Protein AF-A0A8H3ASJ4-F1 (afdb_monomer)

Secondary structure (DSSP, 8-state):
----SPPPPHHHHHHHHHHHHHHHHHHHSS-HHHHHHHSHHHHHH-HHHHHHHHHHHHHHHHHHHHHHHHHHHHHTTHHHHHHHHHHHHHHHHHHHHTT--S--TT---TT--HHHHHHHHHHHHHHHHHHHHHHHHHHHHHHHHHHHHHHHHHHHHHHHHHHHHHHHHHHHHHHHHHHHHS-HHHHHHHHHHHHHHHHTT--

Sequence (203 aa):
PDQGTETASKRYQRFESCIYAASQSCSTKWTRDQFEMCFPAWVSEEASVANDIRKQISKFMEQTLVKESSELLRLYDARAAIDALDEAIIEAKKRQAEGDNASHKDEWKPDIDPRTAVRARVMPILEKEQAELQKELDELEEQNRKYIARIQRNRAEYRAIDQEIKSRLSRIDQVYKILNTMDNEDLQQWMLAADEAGTTTAD

pLDDT: mean 85.86, std 13.06, range [37.06, 97.75]

Structure (mmCIF, N/CA/C/O backbone):
data_AF-A0A8H3ASJ4-F1
#
_entry.id   AF-A0A8H3ASJ4-F1
#
loop_
_atom_site.group_PDB
_atom_site.id
_atom_site.type_symbol
_atom_site.label_atom_id
_atom_site.label_alt_id
_atom_site.label_comp_id
_atom_site.label_asym_id
_atom_site.label_entity_id
_atom_site.label_seq_id
_atom_site.pdbx_PDB_ins_code
_atom_site.Cartn_x
_atom_site.Cartn_y
_atom_site.Cartn_z
_atom_site.occupancy
_atom_site.B_iso_or_equiv
_atom_site.auth_seq_id
_atom_site.auth_comp_id
_atom_site.auth_asym_id
_atom_site.auth_atom_id
_atom_site.pdbx_PDB_model_num
ATOM 1 N N . PRO A 1 1 ? 7.564 -8.437 15.022 1.00 37.06 1 PRO A N 1
ATOM 2 C CA . PRO A 1 1 ? 7.662 -7.644 13.776 1.00 37.06 1 PRO A CA 1
ATOM 3 C C . PRO A 1 1 ? 7.387 -6.178 14.104 1.00 37.06 1 PRO A C 1
ATOM 5 O O . PRO A 1 1 ? 6.313 -5.877 14.613 1.00 37.06 1 PRO A O 1
ATOM 8 N N . ASP A 1 2 ? 8.413 -5.343 13.941 1.00 37.69 2 ASP A N 1
ATOM 9 C CA . ASP A 1 2 ? 8.453 -3.922 14.305 1.00 37.69 2 ASP A CA 1
ATOM 10 C C . ASP A 1 2 ? 7.178 -3.169 13.911 1.00 37.69 2 ASP A C 1
ATOM 12 O O . ASP A 1 2 ? 6.951 -2.884 12.737 1.00 37.69 2 ASP A O 1
ATOM 16 N N . GLN A 1 3 ? 6.360 -2.802 14.900 1.00 45.03 3 GLN A N 1
ATOM 17 C CA . GLN A 1 3 ? 5.478 -1.650 14.751 1.00 45.03 3 GLN A CA 1
ATOM 18 C C . GLN A 1 3 ? 6.365 -0.432 14.964 1.00 45.03 3 GLN A C 1
ATOM 20 O O . GLN A 1 3 ? 6.670 -0.063 16.099 1.00 45.03 3 GLN A O 1
ATOM 25 N N . GLY A 1 4 ? 6.852 0.106 13.847 1.00 42.78 4 GLY A N 1
ATOM 26 C CA . GLY A 1 4 ? 7.692 1.287 13.806 1.00 42.78 4 GLY A CA 1
ATOM 27 C C . GLY A 1 4 ? 7.142 2.401 14.689 1.00 42.78 4 GLY A C 1
ATOM 28 O O . GLY A 1 4 ? 5.935 2.583 14.859 1.00 42.78 4 GLY A O 1
ATOM 29 N N . THR A 1 5 ? 8.076 3.153 15.248 1.00 47.31 5 THR A N 1
ATOM 30 C CA . THR A 1 5 ? 7.916 4.384 16.022 1.00 47.31 5 THR A CA 1
ATOM 31 C C . THR A 1 5 ? 7.314 5.531 15.195 1.00 47.31 5 THR A C 1
ATOM 33 O O . THR A 1 5 ? 7.785 6.663 15.261 1.00 47.31 5 THR A O 1
ATOM 36 N N . GLU A 1 6 ? 6.297 5.267 14.379 1.00 64.19 6 GLU A N 1
ATOM 37 C CA . GLU A 1 6 ? 5.482 6.303 13.762 1.00 64.19 6 GLU A CA 1
ATOM 38 C C . GLU A 1 6 ? 4.429 6.755 14.764 1.00 64.19 6 GLU A C 1
ATOM 40 O O . GLU A 1 6 ? 3.833 5.962 15.499 1.00 64.19 6 GLU A O 1
ATOM 45 N N . THR A 1 7 ? 4.236 8.066 14.850 1.00 79.50 7 THR A N 1
ATOM 46 C CA . THR A 1 7 ? 3.228 8.645 15.736 1.00 79.50 7 THR A CA 1
ATOM 47 C C . THR A 1 7 ? 1.855 8.294 15.169 1.00 79.50 7 THR A C 1
ATOM 49 O O . THR A 1 7 ? 1.595 8.582 14.006 1.00 79.50 7 THR A O 1
ATOM 52 N N . ALA A 1 8 ? 0.985 7.662 15.964 1.00 83.31 8 ALA A N 1
ATOM 53 C CA . ALA A 1 8 ? -0.355 7.275 15.513 1.00 83.31 8 ALA A CA 1
ATOM 54 C C . ALA A 1 8 ? -1.144 8.484 14.991 1.00 83.31 8 ALA A C 1
ATOM 56 O O . ALA A 1 8 ? -0.974 9.594 15.516 1.00 83.31 8 ALA A O 1
ATOM 57 N N . SER A 1 9 ? -2.037 8.277 14.015 1.00 90.62 9 SER A N 1
ATOM 58 C CA . SER A 1 9 ? -2.853 9.370 13.480 1.00 90.62 9 SER A CA 1
ATOM 59 C C . SER A 1 9 ? -3.677 10.042 14.581 1.00 90.62 9 SER A C 1
ATOM 61 O O . SER A 1 9 ? -4.061 9.439 15.591 1.00 90.62 9 SER A O 1
ATOM 63 N N . LYS A 1 10 ? -4.026 11.316 14.368 1.00 91.88 10 LYS A N 1
ATOM 64 C CA . LYS A 1 10 ? -4.921 12.049 15.283 1.00 91.88 10 LYS A CA 1
ATOM 65 C C . LYS A 1 10 ? -6.269 11.343 15.428 1.00 91.88 10 LYS A C 1
ATOM 67 O O . LYS A 1 10 ? -6.911 11.448 16.473 1.00 91.88 10 LYS A O 1
ATOM 72 N N . ARG A 1 11 ? -6.717 10.651 14.379 1.00 92.50 11 ARG A N 1
ATOM 73 C CA . ARG A 1 11 ? -7.960 9.883 14.378 1.00 92.50 11 ARG A CA 1
ATOM 74 C C . ARG A 1 11 ? -7.860 8.653 15.267 1.00 92.50 11 ARG A C 1
ATOM 76 O O . ARG A 1 11 ? -8.756 8.463 16.086 1.00 92.50 11 ARG A O 1
ATOM 83 N N . TYR A 1 12 ? -6.781 7.882 15.156 1.00 93.75 12 TYR A N 1
ATOM 84 C CA . TYR A 1 12 ? -6.552 6.732 16.026 1.00 93.75 12 TYR A CA 1
ATOM 85 C C . TYR A 1 12 ? -6.477 7.153 17.497 1.00 93.75 12 TYR A C 1
ATOM 87 O O . TYR A 1 12 ? -7.192 6.598 18.323 1.00 93.75 12 TYR A O 1
ATOM 95 N N . GLN A 1 13 ? -5.726 8.213 17.812 1.00 93.12 13 GLN A N 1
ATOM 96 C CA . GLN A 1 13 ? -5.625 8.735 19.183 1.00 93.12 13 GLN A CA 1
ATOM 97 C C . GLN A 1 13 ? -6.990 9.135 19.764 1.00 93.12 13 GLN A C 1
ATOM 99 O O . GLN A 1 13 ? -7.287 8.863 20.926 1.00 93.12 13 GLN A O 1
ATOM 104 N N . ARG A 1 14 ? -7.852 9.773 18.959 1.00 94.25 14 ARG A N 1
ATOM 105 C CA . ARG A 1 14 ? -9.223 10.112 19.378 1.00 94.25 14 ARG A CA 1
ATOM 106 C C . ARG A 1 14 ? -10.074 8.869 19.582 1.00 94.25 14 ARG A C 1
ATOM 108 O O . ARG A 1 14 ? -10.802 8.798 20.563 1.00 94.25 14 ARG A O 1
ATOM 115 N N . PHE A 1 15 ? -9.989 7.914 18.663 1.00 93.94 15 PHE A N 1
ATOM 116 C CA . PHE A 1 15 ? -10.734 6.664 18.741 1.00 93.94 15 PHE A CA 1
ATOM 117 C C . PHE A 1 15 ? -10.361 5.869 19.999 1.00 93.94 15 PHE A C 1
ATOM 119 O O . PHE A 1 15 ? -11.236 5.486 20.774 1.00 93.94 15 PHE A O 1
ATOM 126 N N . GLU A 1 16 ? -9.064 5.725 20.256 1.00 92.38 16 GLU A N 1
ATOM 127 C CA . GLU A 1 16 ? -8.522 5.112 21.463 1.00 92.38 16 GLU A CA 1
ATOM 128 C C . GLU A 1 16 ? -8.975 5.870 22.725 1.00 92.38 16 GLU A C 1
ATOM 130 O O . GLU A 1 16 ? -9.530 5.270 23.646 1.00 92.38 16 GLU A O 1
ATOM 135 N N . SER A 1 17 ? -8.849 7.201 22.748 1.00 93.69 17 SER A N 1
ATOM 136 C CA . SER A 1 17 ? -9.320 8.031 23.866 1.00 93.69 17 SER A CA 1
ATOM 137 C C . SER A 1 17 ? -10.818 7.859 24.149 1.00 93.69 17 SER A C 1
ATOM 139 O O . SER A 1 17 ? -11.215 7.780 25.314 1.00 93.69 17 SER A O 1
ATOM 141 N N . CYS A 1 18 ? -11.655 7.743 23.114 1.00 94.31 18 CYS A N 1
ATOM 142 C CA . CYS A 1 18 ? -13.083 7.475 23.273 1.00 94.31 18 CYS A CA 1
ATOM 143 C C . CYS A 1 18 ? -13.352 6.102 23.902 1.00 94.31 18 CYS A C 1
ATOM 145 O O . CYS A 1 18 ? -14.252 5.998 24.735 1.00 94.31 18 CYS A O 1
ATOM 147 N N . ILE A 1 19 ? -12.578 5.068 23.557 1.00 91.94 19 ILE A N 1
ATOM 148 C CA . ILE A 1 19 ? -12.698 3.734 24.168 1.00 91.94 19 ILE A CA 1
ATOM 149 C C . ILE A 1 19 ? -12.332 3.783 25.652 1.00 91.94 19 ILE A C 1
ATOM 151 O O . ILE A 1 19 ? -13.067 3.236 26.480 1.00 91.94 19 ILE A O 1
ATOM 155 N N . TYR A 1 20 ? -11.249 4.475 26.011 1.00 91.75 20 TYR A N 1
ATOM 156 C CA . TYR A 1 20 ? -10.878 4.672 27.415 1.00 91.75 20 TYR A CA 1
ATOM 157 C C . TYR A 1 20 ? -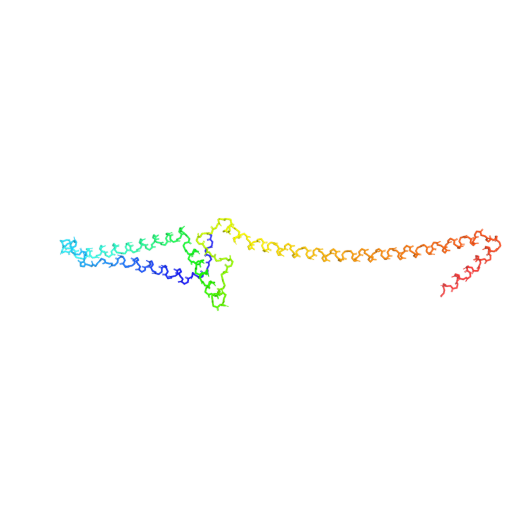11.972 5.418 28.186 1.00 91.75 20 TYR A C 1
ATOM 159 O O . TYR A 1 20 ? -12.408 4.958 29.241 1.00 91.75 20 TYR A O 1
ATOM 167 N N . ALA A 1 21 ? -12.480 6.523 27.634 1.00 93.69 21 ALA A N 1
ATOM 168 C CA . ALA A 1 21 ? -13.547 7.302 28.258 1.00 93.69 21 ALA A CA 1
ATOM 169 C C . ALA A 1 21 ? -14.847 6.493 28.416 1.00 93.69 21 ALA A C 1
ATOM 171 O O . ALA A 1 21 ? -15.508 6.572 29.456 1.00 93.69 21 ALA A O 1
ATOM 172 N N . ALA A 1 22 ? -15.210 5.685 27.416 1.00 93.19 22 ALA A N 1
ATOM 173 C CA . ALA A 1 22 ? -16.369 4.800 27.480 1.00 93.19 22 ALA A CA 1
ATOM 174 C C . ALA A 1 22 ? -16.186 3.712 28.547 1.00 93.19 22 ALA A C 1
ATOM 176 O O . ALA A 1 22 ? -17.083 3.502 29.363 1.00 93.19 22 ALA A O 1
ATOM 177 N N . SER A 1 23 ? -15.008 3.085 28.601 1.00 91.31 23 SER A N 1
ATOM 178 C CA . SER A 1 23 ? -14.672 2.060 29.599 1.00 91.31 23 SER A CA 1
ATOM 179 C C . SER A 1 23 ? -14.760 2.620 31.020 1.00 91.31 23 SER A C 1
ATOM 181 O O . SER A 1 23 ? -15.418 2.036 31.882 1.00 91.31 23 SER A O 1
ATOM 183 N N . GLN A 1 24 ? -14.191 3.806 31.247 1.00 89.25 24 GLN A N 1
ATOM 184 C CA . GLN A 1 24 ? -14.271 4.503 32.530 1.00 89.25 24 GLN A CA 1
ATOM 185 C C . GLN A 1 24 ? -15.719 4.864 32.897 1.00 89.25 24 GLN A C 1
ATOM 187 O O . GLN A 1 24 ? -16.140 4.695 34.045 1.00 89.25 24 GLN A O 1
ATOM 192 N N . SER A 1 25 ? -16.508 5.323 31.922 1.00 90.19 25 SER A N 1
ATOM 193 C CA . SER A 1 25 ? -17.919 5.672 32.128 1.00 90.19 25 SER A CA 1
ATOM 194 C C . SER A 1 25 ? -18.760 4.450 32.506 1.00 90.19 25 SER A C 1
ATOM 196 O O . SER A 1 25 ? -19.582 4.527 33.417 1.00 90.19 25 SER A O 1
ATOM 198 N N . CYS A 1 26 ? -18.538 3.300 31.865 1.00 87.88 26 CYS A N 1
ATOM 199 C CA . CYS A 1 26 ? -19.212 2.043 32.198 1.00 87.88 26 CYS A CA 1
ATOM 200 C C . CYS A 1 26 ? -18.892 1.577 33.624 1.00 87.88 26 CYS A C 1
ATOM 202 O O . CYS A 1 26 ? -19.801 1.198 34.365 1.00 87.88 26 CYS A O 1
ATOM 204 N N . SER A 1 27 ? -17.629 1.668 34.038 1.00 87.19 27 SER A N 1
ATOM 205 C CA . SER A 1 27 ? -17.177 1.186 35.348 1.00 87.19 27 SER A CA 1
ATOM 206 C C . SER A 1 27 ? -17.592 2.068 36.526 1.00 87.19 27 SER A C 1
ATOM 208 O O . SER A 1 27 ? -17.650 1.593 37.663 1.00 87.19 27 SER A O 1
ATOM 210 N N . THR A 1 28 ? -17.898 3.342 36.272 1.00 84.62 28 THR A N 1
ATOM 211 C CA . THR A 1 28 ? -18.257 4.333 37.301 1.00 84.62 28 THR A CA 1
ATOM 212 C C . THR A 1 28 ? -19.752 4.647 37.363 1.00 84.62 28 THR A C 1
ATOM 214 O O . THR A 1 28 ? -20.192 5.311 38.300 1.00 84.62 28 THR A O 1
ATOM 217 N N . LYS A 1 29 ? -20.554 4.135 36.418 1.00 85.62 29 LYS A N 1
ATOM 218 C CA . LYS A 1 29 ? -21.994 4.431 36.311 1.00 85.62 29 LYS A CA 1
ATOM 219 C C . LYS A 1 29 ? -22.819 3.990 37.524 1.00 85.62 29 LYS A C 1
ATOM 221 O O . LYS A 1 29 ? -23.853 4.588 37.801 1.00 85.62 29 LYS A O 1
ATOM 226 N N . TRP A 1 30 ? -22.373 2.949 38.219 1.00 82.31 30 TRP A N 1
ATOM 227 C CA . TRP A 1 30 ? -23.065 2.349 39.351 1.00 82.31 30 TRP A CA 1
ATOM 228 C C . TRP A 1 30 ? -22.584 2.963 40.670 1.00 82.31 30 TRP A C 1
ATOM 230 O O . TRP A 1 30 ? -21.528 2.631 41.224 1.00 82.31 30 TRP A O 1
ATOM 240 N N . THR A 1 31 ? -23.357 3.943 41.135 1.00 86.06 31 THR A N 1
ATOM 241 C CA . THR A 1 31 ? -23.042 4.723 42.335 1.00 86.06 31 THR A CA 1
ATOM 242 C C . THR A 1 31 ? -23.238 3.895 43.602 1.00 86.06 31 THR A C 1
ATOM 244 O O . THR A 1 31 ? -23.851 2.827 43.592 1.00 86.06 31 THR A O 1
ATOM 247 N N . ARG A 1 32 ? -22.712 4.395 44.727 1.00 85.44 32 ARG A N 1
ATOM 248 C CA . ARG A 1 32 ? -22.952 3.781 46.038 1.00 85.44 32 ARG A CA 1
ATOM 249 C C . ARG A 1 32 ? -24.451 3.638 46.313 1.00 85.44 32 ARG A C 1
ATOM 251 O O . ARG A 1 32 ? -24.875 2.561 46.702 1.00 85.44 32 ARG A O 1
ATOM 258 N N . ASP A 1 33 ? -25.226 4.682 46.042 1.00 89.06 33 ASP A N 1
ATOM 259 C CA . ASP A 1 33 ? -26.666 4.704 46.308 1.00 89.06 33 ASP A CA 1
ATOM 260 C C . ASP A 1 33 ? -27.401 3.628 45.497 1.00 89.06 33 ASP A C 1
ATOM 262 O O . ASP A 1 33 ? -28.244 2.909 46.022 1.00 89.06 33 ASP A O 1
ATOM 266 N N . GLN A 1 34 ? -27.024 3.442 44.227 1.00 88.19 34 GLN A N 1
ATOM 267 C CA . GLN A 1 34 ? -27.582 2.378 43.386 1.00 88.19 34 GLN A CA 1
ATOM 268 C C . GLN A 1 34 ? -27.196 0.982 43.884 1.00 88.19 34 GLN A C 1
ATOM 270 O O . GLN A 1 34 ? -27.988 0.048 43.784 1.00 88.19 34 GLN A O 1
ATOM 275 N N . PHE A 1 35 ? -25.991 0.831 44.433 1.00 88.06 35 PHE A N 1
ATOM 276 C CA . PHE A 1 35 ? -25.556 -0.421 45.043 1.00 88.06 35 PHE A CA 1
ATOM 277 C C . PHE A 1 35 ? -26.335 -0.724 46.333 1.00 88.06 35 PHE A C 1
ATOM 279 O O . PHE A 1 35 ? -26.758 -1.858 46.546 1.00 88.06 35 PHE A O 1
ATOM 286 N N . GLU A 1 36 ? -26.589 0.294 47.154 1.00 90.62 36 GLU A N 1
ATOM 287 C CA . GLU A 1 36 ? -27.374 0.195 48.389 1.00 90.62 36 GLU A CA 1
ATOM 288 C C . GLU A 1 36 ? -28.844 -0.136 48.123 1.00 90.62 36 GLU A C 1
ATOM 290 O O . GLU A 1 36 ? -29.408 -0.980 48.812 1.00 90.62 36 GLU A O 1
ATOM 295 N N . MET A 1 37 ? -29.444 0.426 47.069 1.00 90.81 37 MET A N 1
ATOM 296 C CA . MET A 1 37 ? -30.803 0.062 46.647 1.00 90.81 37 MET A CA 1
ATOM 297 C C . MET A 1 37 ? -30.944 -1.428 46.306 1.00 90.81 37 MET A C 1
ATOM 299 O O . MET A 1 37 ? -31.993 -2.019 46.556 1.00 90.81 37 MET A O 1
ATOM 303 N N . CYS A 1 38 ? -29.904 -2.039 45.735 1.00 90.50 38 CYS A N 1
ATOM 304 C CA . CYS A 1 38 ? -29.911 -3.451 45.354 1.00 90.50 38 CYS A CA 1
ATOM 305 C C . CYS A 1 38 ? -29.550 -4.391 46.516 1.00 90.50 38 CYS A C 1
ATOM 307 O O . CYS A 1 38 ? -30.004 -5.534 46.531 1.00 90.50 38 CYS A O 1
ATOM 309 N N . PHE A 1 39 ? -28.751 -3.924 47.483 1.00 91.00 39 PHE A N 1
ATOM 310 C CA . PHE A 1 39 ? -28.257 -4.725 48.611 1.00 91.00 39 PHE A CA 1
ATOM 311 C C . PHE A 1 39 ? -28.438 -4.022 49.974 1.00 91.00 39 PHE A C 1
ATOM 313 O O . PHE A 1 39 ? -27.468 -3.877 50.723 1.00 91.00 39 PHE A O 1
ATOM 320 N N . PRO A 1 40 ? -29.663 -3.603 50.345 1.00 92.12 40 PRO A N 1
ATOM 321 C CA . PRO A 1 40 ? -29.876 -2.712 51.488 1.00 92.12 40 PRO A CA 1
ATOM 322 C C . PRO A 1 40 ? -29.517 -3.357 52.832 1.00 92.12 40 P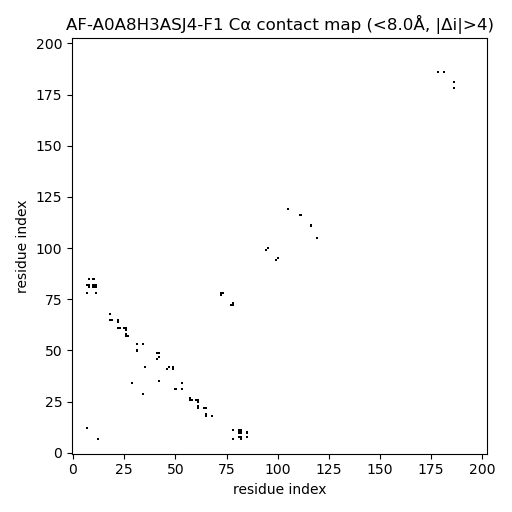RO A C 1
ATOM 324 O O . PRO A 1 40 ? -28.870 -2.726 53.663 1.00 92.12 40 PRO A O 1
ATOM 327 N N . ALA A 1 41 ? -29.877 -4.630 53.036 1.00 91.44 41 ALA A N 1
ATOM 328 C CA . ALA A 1 41 ? -29.581 -5.350 54.277 1.00 91.44 41 ALA A CA 1
ATOM 329 C C . ALA A 1 41 ? -28.065 -5.456 54.521 1.00 91.44 41 ALA A C 1
ATOM 331 O O . ALA A 1 41 ? -27.573 -5.071 55.577 1.00 91.44 41 ALA A O 1
ATOM 332 N N . TRP A 1 42 ? -27.309 -5.870 53.503 1.00 89.31 42 TRP A N 1
ATOM 333 C CA . TRP A 1 42 ? -25.863 -6.050 53.620 1.00 89.31 42 TRP A CA 1
ATOM 334 C C . TRP A 1 42 ? -25.108 -4.725 53.781 1.00 89.31 42 TRP A C 1
ATOM 336 O O . TRP A 1 42 ? -24.195 -4.630 54.597 1.00 89.31 42 TRP A O 1
ATOM 346 N N . VAL A 1 43 ? -25.515 -3.672 53.063 1.00 90.94 43 VAL A N 1
ATOM 347 C CA . VAL A 1 43 ? -24.905 -2.341 53.2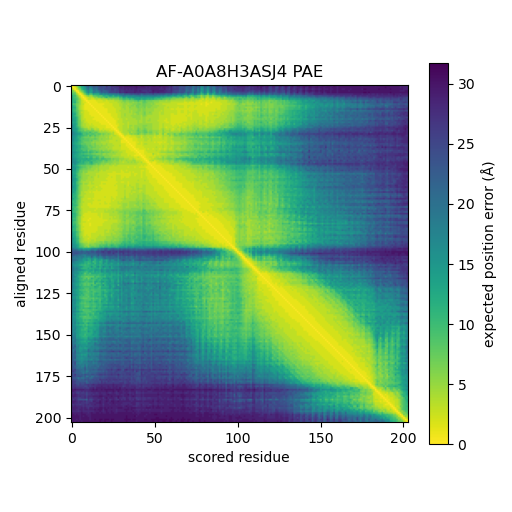18 1.00 90.94 43 VAL A CA 1
ATOM 348 C C . VAL A 1 43 ? -25.183 -1.757 54.608 1.00 90.94 43 VAL A C 1
ATOM 350 O O . VAL A 1 43 ? -24.322 -1.059 55.143 1.00 90.94 43 VAL A O 1
ATOM 353 N N . SER A 1 44 ? -26.335 -2.064 55.214 1.00 88.88 44 SER A N 1
ATOM 354 C CA . SER A 1 44 ? -26.658 -1.618 56.575 1.00 88.88 44 SER A CA 1
ATOM 355 C C . SER A 1 44 ? -25.815 -2.305 57.656 1.00 88.88 44 SER A C 1
ATOM 357 O O . SER A 1 44 ? -25.474 -1.671 58.653 1.00 88.88 44 SER A O 1
ATOM 359 N N . GLU A 1 45 ? -25.433 -3.566 57.439 1.00 91.38 45 GLU A N 1
ATOM 360 C CA . GLU A 1 45 ? -24.618 -4.352 58.372 1.00 91.38 45 GLU A CA 1
ATOM 361 C C . GLU A 1 45 ? -23.117 -4.068 58.198 1.00 91.38 45 GLU A C 1
ATOM 363 O O . GLU A 1 45 ? -22.403 -3.849 59.176 1.00 91.38 45 GLU A O 1
ATOM 368 N N . GLU A 1 46 ? -22.631 -4.010 56.953 1.00 90.62 46 GLU A N 1
ATOM 369 C CA . GLU A 1 46 ? -21.201 -3.922 56.629 1.00 90.62 46 GLU A CA 1
ATOM 370 C C . GLU A 1 46 ? -20.901 -2.885 55.531 1.00 90.62 46 GLU A C 1
ATOM 372 O O . GLU A 1 46 ? -20.295 -3.170 54.493 1.00 90.62 46 GLU A O 1
ATOM 377 N N . ALA A 1 47 ? -21.274 -1.626 55.777 1.00 88.00 47 ALA A N 1
ATOM 378 C CA . ALA A 1 47 ? -21.130 -0.530 54.811 1.00 88.00 47 ALA A CA 1
ATOM 379 C C . ALA A 1 47 ? -19.708 -0.355 54.234 1.00 88.00 47 ALA A C 1
ATOM 381 O O . ALA A 1 47 ? -19.549 0.008 53.064 1.00 88.00 47 ALA A O 1
ATOM 382 N N . SER A 1 48 ? -18.667 -0.589 55.043 1.00 89.06 48 SER A N 1
ATOM 383 C CA . SER A 1 48 ? -17.273 -0.458 54.597 1.00 89.06 48 SER A CA 1
ATOM 384 C C . SER A 1 48 ? -16.907 -1.541 53.583 1.00 89.06 48 SER A C 1
ATOM 386 O O . SER A 1 48 ? -16.439 -1.224 52.491 1.00 89.06 48 SER A O 1
ATOM 388 N N . VAL A 1 49 ? -17.182 -2.805 53.920 1.00 90.62 49 VAL A N 1
ATOM 389 C CA . VAL A 1 49 ? -16.840 -3.972 53.092 1.00 90.62 49 VAL A CA 1
ATOM 390 C C . VAL A 1 49 ? -17.595 -3.918 51.765 1.00 90.62 49 VAL A C 1
ATOM 392 O O . VAL A 1 49 ? -16.998 -4.086 50.701 1.00 90.62 49 VAL A O 1
ATOM 395 N N . ALA A 1 50 ? -18.885 -3.578 51.806 1.00 89.06 50 ALA A N 1
ATOM 396 C CA . ALA A 1 50 ? -19.709 -3.409 50.614 1.00 89.06 50 ALA A CA 1
ATOM 397 C C . ALA A 1 50 ? -19.161 -2.322 49.664 1.00 89.06 50 ALA A C 1
ATOM 399 O O . ALA A 1 50 ? -19.121 -2.508 48.444 1.00 89.06 50 ALA A O 1
ATOM 400 N N . ASN A 1 51 ? -18.686 -1.192 50.201 1.00 89.00 51 ASN A N 1
ATOM 401 C CA . ASN A 1 51 ? -18.102 -0.124 49.388 1.00 89.00 51 ASN A CA 1
ATOM 402 C C . ASN A 1 51 ? -16.739 -0.512 48.793 1.00 89.00 51 ASN A C 1
ATOM 404 O O . ASN A 1 51 ? -16.443 -0.130 47.657 1.00 89.00 51 ASN A O 1
ATOM 408 N N . ASP A 1 52 ? -15.921 -1.264 49.528 1.00 91.38 52 ASP A N 1
ATOM 409 C CA . ASP A 1 52 ? -14.630 -1.752 49.038 1.00 91.38 52 ASP A CA 1
ATOM 410 C C . ASP A 1 52 ? -14.812 -2.782 47.919 1.00 91.38 52 ASP A C 1
ATOM 412 O O . ASP A 1 52 ? -14.170 -2.663 46.873 1.00 91.38 52 ASP A O 1
ATOM 416 N N . ILE A 1 53 ? -15.768 -3.706 48.063 1.00 91.56 53 ILE A N 1
ATOM 417 C CA . ILE A 1 53 ? -16.129 -4.669 47.012 1.00 91.56 53 ILE A CA 1
ATOM 418 C C . ILE A 1 53 ? -16.650 -3.947 45.768 1.00 91.56 53 ILE A C 1
ATOM 420 O O . ILE A 1 53 ? -16.195 -4.232 44.659 1.00 91.56 53 ILE A O 1
ATOM 424 N N . ARG A 1 54 ? -17.542 -2.960 45.921 1.00 91.06 54 ARG A N 1
ATOM 425 C CA . ARG A 1 54 ? -18.031 -2.154 44.789 1.00 91.06 54 ARG A CA 1
ATOM 426 C C . ARG A 1 54 ? -16.875 -1.492 44.035 1.00 91.06 54 ARG A C 1
ATOM 428 O O . ARG A 1 54 ? -16.790 -1.609 42.815 1.00 91.06 54 ARG A O 1
ATOM 435 N N . LYS A 1 55 ? -15.949 -0.839 44.748 1.00 90.75 55 LYS A N 1
ATOM 436 C CA . LYS A 1 55 ? -14.749 -0.234 44.139 1.00 90.75 55 LYS A CA 1
ATOM 437 C C . LYS A 1 55 ? -13.871 -1.277 43.447 1.00 90.75 55 LYS A C 1
ATOM 439 O O . LYS A 1 55 ? -13.350 -1.000 42.368 1.00 90.75 55 LYS A O 1
ATOM 444 N N . GLN A 1 56 ? -13.704 -2.453 44.049 1.00 92.88 56 GLN A N 1
ATOM 445 C CA . GLN A 1 56 ? -12.910 -3.537 43.476 1.00 92.88 56 GLN A CA 1
ATOM 446 C C . GLN A 1 56 ? -13.511 -4.036 42.161 1.00 92.88 56 GLN A C 1
ATOM 448 O O . GLN A 1 56 ? -12.780 -4.185 41.184 1.00 92.88 56 GLN A O 1
ATOM 453 N N . ILE A 1 57 ? -14.830 -4.225 42.103 1.00 91.38 57 ILE A N 1
ATOM 454 C CA . ILE A 1 57 ? -15.527 -4.620 40.876 1.00 91.38 57 ILE A CA 1
ATOM 455 C C . ILE A 1 57 ? -15.440 -3.503 39.828 1.00 91.38 57 ILE A C 1
ATOM 457 O O . ILE A 1 57 ? -15.135 -3.801 38.678 1.00 91.38 57 ILE A O 1
ATOM 461 N N . SER A 1 58 ? -15.629 -2.228 40.199 1.00 92.00 58 SER A N 1
ATOM 462 C CA . SER A 1 58 ? -15.478 -1.098 39.263 1.00 92.00 58 SER A CA 1
ATOM 463 C C . SER A 1 58 ? -14.085 -1.084 38.636 1.00 92.00 58 SER A C 1
ATOM 465 O O . SER A 1 58 ? -13.949 -0.994 37.418 1.00 92.00 58 SER A O 1
ATOM 467 N N . LYS A 1 59 ? -13.045 -1.228 39.465 1.00 91.50 59 LYS A N 1
ATOM 468 C CA . LYS A 1 59 ? -11.654 -1.263 39.007 1.00 91.50 59 LYS A CA 1
ATOM 469 C C . LYS A 1 59 ? -11.383 -2.477 38.119 1.00 91.50 59 LYS A C 1
ATOM 471 O O . LYS A 1 59 ? -10.730 -2.339 37.091 1.00 91.50 59 LYS A O 1
ATOM 476 N N . PHE A 1 60 ? -11.890 -3.648 38.499 1.00 93.44 60 PHE A N 1
ATOM 477 C CA . PHE A 1 60 ? -11.759 -4.863 37.699 1.00 93.44 60 PHE A CA 1
ATOM 478 C C . PHE A 1 60 ? -12.425 -4.700 36.328 1.00 93.44 60 PHE A C 1
ATOM 480 O O . PHE A 1 60 ? -11.785 -4.949 35.313 1.00 93.44 60 PHE A O 1
ATOM 487 N N . MET A 1 61 ? -13.666 -4.206 36.284 1.00 92.69 61 MET A N 1
ATOM 488 C CA . MET A 1 61 ? -14.382 -3.941 35.033 1.00 92.69 61 MET A CA 1
ATOM 489 C C . MET A 1 61 ? -13.622 -2.966 34.135 1.00 92.69 61 MET A C 1
ATOM 491 O O . MET A 1 61 ? -13.479 -3.231 32.947 1.00 92.69 61 MET A O 1
ATOM 495 N N . GLU A 1 62 ? -13.099 -1.869 34.689 1.00 92.06 62 GLU A N 1
ATOM 496 C CA . GLU A 1 62 ? -12.317 -0.887 33.929 1.00 92.06 62 GLU A CA 1
ATOM 497 C C . GLU A 1 62 ? -11.069 -1.522 33.312 1.00 92.06 62 GLU A C 1
ATOM 499 O O . GLU A 1 62 ? -10.842 -1.408 32.109 1.00 92.06 62 GLU A O 1
ATOM 504 N N . GLN A 1 63 ? -10.292 -2.246 34.120 1.00 91.94 63 GLN A N 1
ATOM 505 C CA . GLN A 1 63 ? -9.068 -2.903 33.669 1.00 91.94 63 GLN A CA 1
ATOM 506 C C . GLN A 1 63 ? -9.347 -3.967 32.606 1.00 91.94 63 GLN A C 1
ATOM 508 O O . GLN A 1 63 ? -8.623 -4.041 31.613 1.00 91.94 63 GLN A O 1
ATOM 513 N N . THR A 1 64 ? -10.397 -4.768 32.787 1.00 94.06 64 THR A N 1
ATOM 514 C CA . THR A 1 64 ? -10.794 -5.791 31.818 1.00 94.06 64 THR A CA 1
ATOM 515 C C . THR A 1 64 ? -11.280 -5.162 30.519 1.00 94.06 64 THR A C 1
ATOM 517 O O . THR A 1 64 ? -10.797 -5.546 29.461 1.00 94.06 64 THR A O 1
ATOM 520 N N . LEU A 1 65 ? -12.171 -4.168 30.568 1.00 94.12 65 LEU A N 1
ATOM 521 C CA . LEU A 1 65 ? -12.687 -3.508 29.363 1.00 94.12 65 LEU A CA 1
ATOM 522 C C . LEU A 1 65 ? -11.570 -2.865 28.545 1.00 94.12 65 LEU A C 1
ATOM 524 O O . LEU A 1 65 ? -11.515 -3.062 27.332 1.00 94.12 65 LEU A O 1
ATOM 528 N N . VAL A 1 66 ? -10.656 -2.152 29.204 1.00 92.81 66 VAL A N 1
ATOM 529 C CA . VAL A 1 66 ? -9.490 -1.551 28.549 1.00 92.81 66 VAL A CA 1
ATOM 530 C C . VAL A 1 66 ? -8.611 -2.624 27.915 1.00 92.81 66 VAL A C 1
ATOM 532 O O . VAL A 1 66 ? -8.264 -2.516 26.742 1.00 92.81 66 VAL A O 1
ATOM 535 N N . LYS A 1 67 ? -8.270 -3.675 28.666 1.00 94.06 67 LYS A N 1
ATOM 536 C CA . LYS A 1 67 ? -7.390 -4.743 28.184 1.00 94.06 67 LYS A CA 1
ATOM 537 C C . LYS A 1 67 ? -7.984 -5.472 26.978 1.00 94.06 67 LYS A C 1
ATOM 539 O O . LYS A 1 67 ? -7.308 -5.607 25.964 1.00 94.06 67 LYS A O 1
ATOM 544 N N . GLU A 1 68 ? -9.231 -5.923 27.082 1.00 94.88 68 GLU A N 1
ATOM 545 C CA . GLU A 1 68 ? -9.904 -6.662 26.009 1.00 94.88 68 GLU A CA 1
ATOM 546 C C . GLU A 1 68 ? -10.107 -5.780 24.773 1.00 94.88 68 GLU A C 1
ATOM 548 O O . GLU A 1 68 ? -9.888 -6.229 23.650 1.00 94.88 68 GLU A O 1
ATOM 553 N N . SER A 1 69 ? -10.448 -4.501 24.964 1.00 93.69 69 SER A N 1
ATOM 554 C CA . SER A 1 69 ? -10.552 -3.555 23.850 1.00 93.69 69 SER A CA 1
ATOM 555 C C . SER A 1 69 ? -9.209 -3.386 23.144 1.00 93.69 69 SER A C 1
ATOM 557 O O . SER A 1 69 ? -9.152 -3.505 21.924 1.00 93.69 69 SER A O 1
ATOM 559 N N . SER A 1 70 ? -8.117 -3.177 23.884 1.00 92.00 70 SER A N 1
ATOM 560 C CA . SER A 1 70 ? -6.774 -3.048 23.306 1.00 92.00 70 SER A CA 1
ATOM 561 C C . SER A 1 70 ? -6.332 -4.306 22.555 1.00 92.00 70 SER A C 1
ATOM 563 O O . SER A 1 70 ? -5.760 -4.200 21.470 1.00 92.00 70 SER A O 1
ATOM 565 N N . GLU A 1 71 ? -6.641 -5.499 23.072 1.00 95.06 71 GLU A N 1
ATOM 566 C CA . GLU A 1 71 ? -6.377 -6.748 22.349 1.00 95.06 71 GLU A CA 1
ATOM 567 C C . GLU A 1 71 ? -7.204 -6.853 21.065 1.00 95.06 71 GLU A C 1
ATOM 569 O O . GLU A 1 71 ? -6.656 -7.221 20.028 1.00 95.06 71 GLU A O 1
ATOM 574 N N . LEU A 1 72 ? -8.485 -6.469 21.080 1.00 94.62 72 LEU A N 1
ATOM 575 C CA . LEU A 1 72 ? -9.302 -6.424 19.864 1.00 94.62 72 LEU A CA 1
ATOM 576 C C . LEU A 1 72 ? -8.719 -5.458 18.827 1.00 94.62 72 LEU A C 1
ATOM 578 O O . LEU A 1 72 ? -8.600 -5.823 17.657 1.00 94.62 72 LEU A O 1
ATOM 582 N N . LEU A 1 73 ? -8.297 -4.258 19.237 1.00 93.44 73 LEU A N 1
ATOM 583 C CA . LEU A 1 73 ? -7.667 -3.298 18.323 1.00 93.44 73 LEU A CA 1
ATOM 584 C C . LEU A 1 73 ? -6.388 -3.855 17.698 1.00 93.44 73 LEU A C 1
ATOM 586 O O . LEU A 1 73 ? -6.138 -3.632 16.513 1.00 93.44 73 LEU A O 1
ATOM 590 N N . ARG A 1 74 ? -5.607 -4.612 18.471 1.00 93.25 74 ARG A N 1
ATOM 591 C CA . ARG A 1 74 ? -4.397 -5.277 17.988 1.00 93.25 74 ARG A CA 1
ATOM 592 C C . ARG A 1 74 ? -4.713 -6.431 17.036 1.00 93.25 74 ARG A C 1
ATOM 594 O O . ARG A 1 74 ? -4.048 -6.562 16.014 1.00 93.25 74 ARG A O 1
ATOM 601 N N . LEU A 1 75 ? -5.707 -7.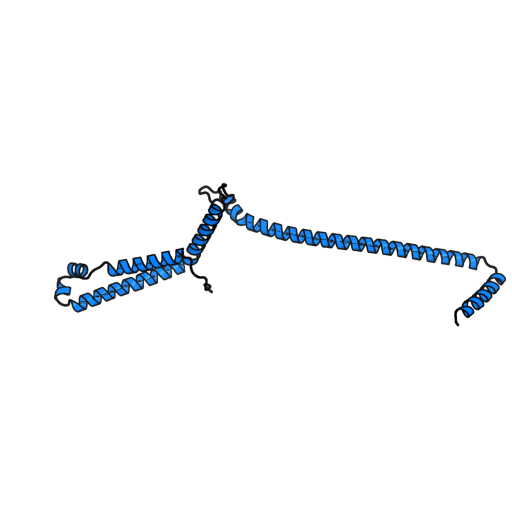261 17.355 1.00 95.56 75 LEU A N 1
ATOM 602 C CA . LEU A 1 75 ? -6.100 -8.423 16.547 1.00 95.56 75 LEU A CA 1
ATOM 603 C C . LEU A 1 75 ? -6.592 -8.027 15.154 1.00 95.56 75 LEU A C 1
ATOM 605 O O . LEU A 1 75 ? -6.280 -8.713 14.184 1.00 95.56 75 LEU A O 1
ATOM 609 N N . TYR A 1 76 ? -7.336 -6.927 15.056 1.00 93.62 76 TYR A N 1
ATOM 610 C CA . TYR A 1 76 ? -7.855 -6.422 13.784 1.00 93.62 76 TYR A CA 1
ATOM 611 C C . TYR A 1 76 ? -6.911 -5.451 13.069 1.00 93.62 76 TYR A C 1
ATOM 613 O O . TYR A 1 76 ? -7.305 -4.883 12.054 1.00 93.62 76 TYR A O 1
ATOM 621 N N . ASP A 1 77 ? -5.705 -5.228 13.599 1.00 92.31 77 ASP A N 1
ATOM 622 C CA . ASP A 1 77 ? -4.773 -4.203 13.112 1.00 92.31 77 ASP A CA 1
ATOM 623 C C . ASP A 1 77 ? -5.469 -2.843 12.893 1.00 92.31 77 ASP A C 1
ATOM 625 O O . ASP A 1 77 ? -5.274 -2.129 11.905 1.00 92.31 77 ASP A O 1
ATOM 629 N N . ALA A 1 78 ? -6.352 -2.493 13.836 1.00 92.56 78 ALA A N 1
ATOM 630 C CA . ALA A 1 78 ? -7.253 -1.351 13.714 1.00 92.56 78 ALA A CA 1
ATOM 631 C C . ALA A 1 78 ? -6.481 -0.037 13.583 1.00 92.56 78 ALA A C 1
ATOM 633 O O . ALA A 1 78 ? -6.957 0.903 12.951 1.00 92.56 78 ALA A O 1
ATOM 634 N N . ARG A 1 79 ? -5.275 0.019 14.156 1.00 91.31 79 ARG A N 1
ATOM 635 C CA . ARG A 1 79 ? -4.385 1.165 14.026 1.00 91.31 79 ARG A CA 1
ATOM 636 C C . ARG A 1 79 ? -4.007 1.418 12.573 1.00 91.31 79 ARG A C 1
ATOM 638 O O . ARG A 1 79 ? -4.284 2.507 12.084 1.00 91.31 79 ARG A O 1
ATOM 645 N N . ALA A 1 80 ? -3.460 0.421 11.880 1.00 92.06 80 ALA A N 1
ATOM 646 C CA . ALA A 1 80 ? -3.063 0.570 10.483 1.00 92.06 80 ALA A CA 1
ATOM 647 C C . ALA A 1 80 ? -4.261 0.934 9.594 1.00 92.06 80 ALA A C 1
ATOM 649 O O . ALA A 1 80 ? -4.167 1.829 8.757 1.00 92.06 80 ALA A O 1
ATOM 650 N N . ALA A 1 81 ? -5.418 0.304 9.822 1.00 91.81 81 ALA A N 1
ATOM 651 C CA . ALA A 1 81 ? -6.635 0.597 9.067 1.00 91.81 81 ALA A CA 1
ATOM 652 C C . ALA A 1 81 ? -7.157 2.031 9.293 1.00 91.81 81 ALA A C 1
ATOM 654 O O . ALA A 1 81 ? -7.555 2.707 8.343 1.00 91.81 81 ALA A O 1
ATOM 655 N N . ILE A 1 82 ? -7.160 2.509 10.542 1.00 94.25 82 ILE A N 1
ATOM 656 C CA . ILE A 1 82 ? -7.607 3.868 10.882 1.00 94.25 82 ILE A CA 1
ATOM 657 C C . ILE A 1 82 ? -6.601 4.916 10.394 1.00 94.25 82 ILE A C 1
ATOM 659 O O . ILE A 1 82 ? -7.023 5.976 9.929 1.00 94.25 82 ILE A O 1
ATOM 663 N N . ASP A 1 83 ? -5.303 4.629 10.480 1.00 93.94 83 ASP A N 1
ATOM 664 C CA . ASP A 1 83 ? -4.242 5.512 9.994 1.00 93.94 83 ASP A CA 1
ATOM 665 C C . ASP A 1 83 ? -4.320 5.654 8.461 1.00 93.94 83 ASP A C 1
ATOM 667 O O . ASP A 1 83 ? -4.365 6.779 7.963 1.00 93.94 83 ASP A O 1
ATOM 671 N N . ALA A 1 84 ? -4.490 4.548 7.725 1.00 91.38 84 ALA A N 1
ATOM 672 C CA . ALA A 1 84 ? -4.702 4.565 6.273 1.00 91.38 84 ALA A CA 1
ATOM 673 C C . ALA A 1 84 ? -5.969 5.345 5.870 1.00 91.38 84 ALA A C 1
ATOM 675 O O . ALA A 1 84 ? -5.984 6.069 4.873 1.00 91.38 84 ALA A O 1
ATOM 676 N N . LEU A 1 85 ? -7.041 5.241 6.663 1.00 92.31 85 LEU A N 1
ATOM 677 C CA . LEU A 1 85 ? -8.249 6.039 6.451 1.00 92.31 85 LEU A CA 1
ATOM 678 C C . LEU A 1 85 ? -7.991 7.538 6.669 1.00 92.31 85 LEU A C 1
ATOM 680 O O . LEU A 1 85 ? -8.523 8.365 5.927 1.00 92.31 85 LEU A O 1
ATOM 684 N N . ASP A 1 86 ? -7.224 7.910 7.696 1.00 93.19 86 ASP A N 1
ATOM 685 C CA . ASP A 1 86 ? -6.908 9.315 7.961 1.00 93.19 86 ASP A CA 1
ATOM 686 C C . ASP A 1 86 ? -6.048 9.912 6.841 1.00 93.19 86 ASP A C 1
ATOM 688 O O . ASP A 1 86 ? -6.337 11.019 6.381 1.00 93.19 86 ASP A O 1
ATOM 692 N N . GLU A 1 87 ? -5.073 9.153 6.341 1.00 91.81 87 GLU A N 1
ATOM 693 C CA . GLU A 1 87 ? -4.256 9.518 5.181 1.00 91.81 87 GLU A CA 1
ATOM 694 C C . GLU A 1 87 ? -5.116 9.754 3.931 1.00 91.81 87 GLU A C 1
ATOM 696 O O . GLU A 1 87 ? -5.050 10.835 3.341 1.00 91.81 87 GLU A O 1
ATOM 701 N N . ALA A 1 88 ? -6.005 8.815 3.590 1.00 89.06 88 ALA A N 1
ATOM 702 C CA . ALA A 1 88 ? -6.909 8.951 2.445 1.00 89.06 88 ALA A CA 1
ATOM 703 C C . ALA A 1 88 ? -7.810 10.199 2.551 1.00 89.06 88 ALA A C 1
ATOM 705 O O . ALA A 1 88 ? -8.070 10.887 1.562 1.00 89.06 88 ALA A O 1
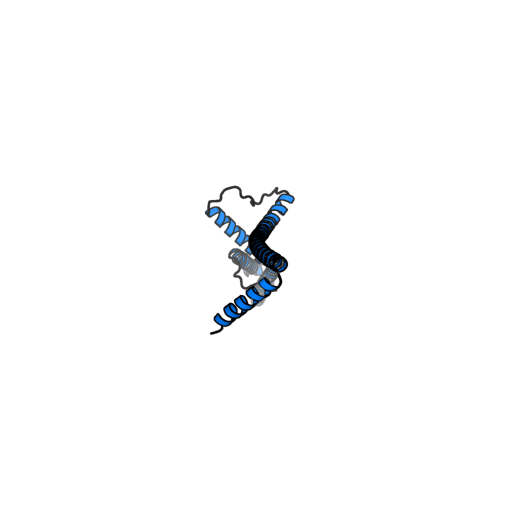ATOM 706 N N . ILE A 1 89 ? -8.272 10.538 3.760 1.00 90.00 89 ILE A N 1
ATOM 707 C CA . ILE A 1 89 ? -9.076 11.746 3.999 1.00 90.00 89 ILE A CA 1
ATOM 708 C C . ILE A 1 89 ? -8.235 13.017 3.847 1.00 90.00 89 ILE A C 1
ATOM 710 O O . ILE A 1 89 ? -8.728 14.014 3.311 1.00 90.00 89 ILE A O 1
ATOM 714 N N . ILE A 1 90 ? -6.997 13.025 4.346 1.00 90.75 90 ILE A N 1
ATOM 715 C CA . ILE A 1 90 ? -6.081 14.166 4.203 1.00 90.75 90 ILE A CA 1
ATOM 716 C C . ILE A 1 90 ? -5.788 14.409 2.723 1.00 90.75 90 ILE A C 1
ATOM 718 O O . ILE A 1 90 ? -5.880 15.549 2.264 1.00 90.75 90 ILE A O 1
ATOM 722 N N . GLU A 1 91 ? -5.504 13.347 1.975 1.00 87.50 91 GLU A N 1
ATOM 723 C CA . GLU A 1 91 ? -5.268 13.420 0.540 1.00 87.50 91 GLU A CA 1
ATOM 724 C C . GLU A 1 91 ? -6.499 13.949 -0.208 1.00 87.50 91 GLU A C 1
ATOM 726 O O . GLU A 1 91 ? -6.388 14.906 -0.975 1.00 87.50 91 GLU A O 1
ATOM 731 N N . ALA A 1 92 ? -7.688 13.410 0.071 1.00 85.25 92 ALA A N 1
ATOM 732 C CA . ALA A 1 92 ? -8.929 13.877 -0.545 1.00 85.25 92 ALA A CA 1
ATOM 733 C C . ALA A 1 92 ? -9.192 15.370 -0.273 1.00 85.25 92 ALA A C 1
ATOM 735 O O . ALA A 1 92 ? -9.559 16.116 -1.181 1.00 85.25 92 ALA A O 1
ATOM 736 N N . LYS A 1 93 ? -8.952 15.838 0.960 1.00 87.94 93 LYS A N 1
ATOM 737 C CA . LYS A 1 93 ? -9.080 17.262 1.316 1.00 87.94 93 LYS A CA 1
ATOM 738 C C . LYS A 1 93 ? -8.066 18.140 0.595 1.00 87.94 93 LYS A C 1
ATOM 740 O O . LYS A 1 93 ? -8.408 19.253 0.203 1.00 87.94 93 LYS A O 1
ATOM 745 N N . LYS A 1 94 ? -6.830 17.660 0.437 1.00 87.94 94 LYS A N 1
ATOM 746 C CA . LYS A 1 94 ? -5.787 18.371 -0.307 1.00 87.94 94 LYS A CA 1
ATOM 747 C C . LYS A 1 94 ? -6.198 18.543 -1.772 1.00 87.94 94 LYS A C 1
ATOM 749 O O . LYS A 1 94 ? -6.213 19.671 -2.251 1.00 87.94 94 LYS A O 1
ATOM 754 N N . ARG A 1 95 ? -6.644 17.464 -2.423 1.00 80.62 95 ARG A N 1
ATOM 755 C CA . ARG A 1 95 ? -7.144 17.490 -3.811 1.00 80.62 95 ARG A CA 1
ATOM 756 C C . ARG A 1 95 ? -8.337 18.439 -3.978 1.00 80.62 95 ARG A C 1
ATOM 758 O O . ARG A 1 95 ? -8.387 19.221 -4.921 1.00 80.62 95 ARG A O 1
ATOM 765 N N . GLN A 1 96 ? -9.269 18.432 -3.022 1.00 83.31 96 GLN A N 1
ATOM 766 C CA . GLN A 1 96 ? -10.402 19.362 -3.021 1.00 83.31 96 GLN A CA 1
ATOM 767 C C . GLN A 1 96 ? -9.950 20.830 -2.921 1.00 83.31 96 GLN A C 1
ATOM 769 O O . GLN A 1 96 ? -10.496 21.695 -3.605 1.00 83.31 96 GLN A O 1
ATOM 774 N N . ALA A 1 97 ? -8.959 21.125 -2.074 1.00 84.81 97 ALA A N 1
ATOM 775 C CA . ALA A 1 97 ? -8.424 22.476 -1.905 1.00 84.81 97 ALA A CA 1
ATOM 776 C C . ALA A 1 97 ? -7.667 22.978 -3.147 1.00 84.81 97 ALA A C 1
ATOM 778 O O . ALA A 1 97 ? -7.672 24.176 -3.419 1.00 84.81 97 ALA A O 1
ATOM 779 N N . GLU A 1 98 ? -7.061 22.071 -3.913 1.00 83.94 98 GLU A N 1
ATOM 780 C CA . GLU A 1 98 ? -6.371 22.362 -5.177 1.00 83.94 98 GLU A CA 1
ATOM 781 C C . GLU A 1 98 ? -7.343 22.680 -6.336 1.00 83.94 98 GLU A C 1
ATOM 783 O O . GLU A 1 98 ? -6.909 23.042 -7.426 1.00 83.94 98 GLU A O 1
ATOM 788 N N . GLY A 1 99 ? -8.662 22.638 -6.094 1.00 70.38 99 GLY A N 1
ATOM 789 C CA . GLY A 1 99 ? -9.690 23.007 -7.074 1.00 70.38 99 GLY A CA 1
ATOM 790 C C . GLY A 1 99 ? -9.996 21.907 -8.088 1.00 70.38 99 GLY A C 1
ATOM 791 O O . GLY A 1 99 ? -10.694 22.153 -9.073 1.00 70.38 99 GLY A O 1
ATOM 792 N N . ASP A 1 100 ? -9.517 20.692 -7.829 1.00 63.06 100 ASP A N 1
ATOM 793 C CA . ASP A 1 100 ? -9.611 19.539 -8.717 1.00 63.06 100 ASP A CA 1
ATOM 794 C C . ASP A 1 100 ? -10.988 18.854 -8.589 1.00 63.06 100 ASP A C 1
ATOM 796 O O . ASP A 1 100 ? -11.115 17.684 -8.236 1.00 63.06 100 ASP A O 1
ATOM 800 N N . ASN A 1 101 ? -12.056 19.629 -8.814 1.00 56.62 101 ASN A N 1
ATOM 801 C CA . ASN A 1 101 ? -13.464 19.235 -8.644 1.00 56.62 101 ASN A CA 1
ATOM 802 C C . ASN A 1 101 ? -14.044 18.460 -9.847 1.00 56.62 101 ASN A C 1
ATOM 804 O O . ASN A 1 101 ? -15.262 18.298 -9.953 1.00 56.62 101 ASN A O 1
ATOM 808 N N . ALA A 1 102 ? -13.208 18.019 -10.789 1.00 58.84 102 ALA A N 1
ATOM 809 C CA . ALA A 1 102 ? -13.648 17.145 -11.871 1.00 58.84 102 ALA A CA 1
ATOM 810 C C . ALA A 1 102 ? -13.876 15.720 -11.335 1.00 58.84 102 ALA A C 1
ATOM 812 O O . ALA A 1 102 ? -13.187 15.285 -10.417 1.00 58.84 102 ALA A O 1
ATOM 813 N N . SER A 1 103 ? -14.840 14.983 -11.906 1.00 59.97 103 SER A N 1
ATOM 814 C CA . SER A 1 103 ? -15.027 13.556 -11.595 1.00 59.97 103 SER A CA 1
ATOM 815 C C . SER A 1 103 ? -13.720 12.821 -11.891 1.00 59.97 103 SER A C 1
ATOM 817 O O . SER A 1 103 ? -13.303 12.706 -13.047 1.00 59.97 103 SER A O 1
ATOM 819 N N . HIS A 1 104 ? -13.037 12.408 -10.826 1.00 64.00 104 HIS A N 1
ATOM 820 C CA . HIS A 1 104 ? -11.715 11.802 -10.905 1.00 64.00 104 HIS A CA 1
ATOM 821 C C . HIS A 1 104 ? -11.808 10.392 -11.479 1.00 64.00 104 HIS A C 1
ATOM 823 O O . HIS A 1 104 ? -12.754 9.649 -11.214 1.00 64.00 104 HIS A O 1
ATOM 829 N N . LYS A 1 105 ? -10.783 9.997 -12.241 1.00 62.16 105 LYS A N 1
ATOM 830 C CA . LYS A 1 105 ? -10.686 8.663 -12.858 1.00 62.16 105 LYS A CA 1
ATOM 831 C C . LYS A 1 105 ? -10.714 7.527 -11.817 1.00 62.16 105 LYS A C 1
ATOM 833 O O . LYS A 1 105 ? -11.205 6.449 -12.136 1.00 62.16 105 LYS A O 1
ATOM 838 N N . ASP A 1 106 ? -10.261 7.810 -10.593 1.00 64.94 106 ASP A N 1
ATOM 839 C CA . ASP A 1 106 ? -10.215 6.888 -9.445 1.00 64.94 106 ASP A CA 1
ATOM 840 C C . ASP A 1 106 ? -11.296 7.162 -8.381 1.00 64.94 106 ASP A C 1
ATOM 842 O O . ASP A 1 106 ? -11.184 6.729 -7.233 1.00 64.94 106 ASP A O 1
ATOM 846 N N . GLU A 1 107 ? -12.365 7.884 -8.723 1.00 73.56 107 GLU A N 1
ATOM 847 C CA . GLU A 1 107 ? -13.497 8.045 -7.810 1.00 73.56 107 GLU A CA 1
ATOM 848 C C . GLU A 1 107 ? -14.183 6.689 -7.564 1.00 73.56 107 GLU A C 1
ATOM 850 O O . GLU A 1 107 ? -14.675 6.038 -8.493 1.00 73.56 107 GLU A O 1
ATOM 855 N N . TRP A 1 108 ? -14.230 6.259 -6.299 1.00 74.19 108 TRP A N 1
ATOM 856 C CA . TRP A 1 108 ? -14.934 5.035 -5.927 1.00 74.19 108 TRP A CA 1
ATOM 857 C C . TRP A 1 108 ? -16.438 5.195 -6.161 1.00 74.19 108 TRP A C 1
ATOM 859 O O . TRP A 1 108 ? -17.051 6.167 -5.720 1.00 74.19 108 TRP A O 1
ATOM 869 N N . LYS A 1 109 ? -17.043 4.211 -6.830 1.00 80.94 109 LYS A N 1
ATOM 870 C CA . LYS A 1 109 ? -18.485 4.151 -7.088 1.00 80.94 109 LYS A CA 1
ATOM 871 C C . LYS A 1 109 ? -19.052 2.854 -6.513 1.00 80.94 109 LYS A C 1
ATOM 873 O O . LYS A 1 109 ? -18.391 1.821 -6.627 1.00 80.94 109 LYS A O 1
ATOM 878 N N . PRO A 1 110 ? -20.269 2.882 -5.942 1.00 76.19 110 PRO A N 1
ATOM 879 C CA . PRO A 1 110 ? -20.884 1.694 -5.352 1.00 76.19 110 PRO A CA 1
ATOM 880 C C . PRO A 1 110 ? -21.124 0.585 -6.387 1.00 76.19 110 PRO A C 1
ATOM 882 O O . PRO A 1 110 ? -20.911 -0.583 -6.079 1.00 76.19 110 PRO A O 1
ATOM 885 N N . ASP A 1 111 ? -21.460 0.950 -7.628 1.00 85.19 111 ASP A N 1
ATOM 886 C CA . ASP A 1 111 ? -21.735 0.011 -8.725 1.00 85.19 111 ASP A CA 1
ATOM 887 C C . ASP A 1 111 ? -20.517 -0.198 -9.644 1.00 85.19 111 ASP A C 1
ATOM 889 O O . ASP A 1 111 ? -20.630 -0.218 -10.874 1.00 85.19 111 ASP A O 1
ATOM 893 N N . ILE A 1 112 ? -19.314 -0.298 -9.071 1.00 81.88 112 ILE A N 1
ATOM 894 C CA . ILE A 1 112 ? -18.105 -0.538 -9.863 1.00 81.88 112 ILE A CA 1
ATOM 895 C C . ILE A 1 112 ? -18.056 -1.991 -10.354 1.00 81.88 112 ILE A C 1
ATOM 897 O O . ILE A 1 112 ? -18.120 -2.942 -9.574 1.00 81.88 112 ILE A O 1
ATOM 901 N N . ASP A 1 113 ? -17.910 -2.174 -11.668 1.00 87.50 113 ASP A N 1
ATOM 902 C CA . ASP A 1 113 ? -17.683 -3.502 -12.240 1.00 87.50 113 ASP A CA 1
ATOM 903 C C . ASP A 1 113 ? -16.374 -4.103 -11.678 1.00 87.50 113 ASP A C 1
ATOM 905 O O . ASP A 1 113 ? -15.351 -3.403 -11.643 1.00 87.50 113 ASP A O 1
ATOM 909 N N . PRO A 1 114 ? -16.345 -5.390 -11.276 1.00 85.88 114 PRO A N 1
ATOM 910 C CA . PRO A 1 114 ? -15.153 -6.015 -10.707 1.00 85.88 114 PRO A CA 1
ATOM 911 C C . PRO A 1 114 ? -13.902 -5.888 -11.584 1.00 85.88 114 PRO A C 1
ATOM 913 O O . PRO A 1 114 ? -12.796 -5.749 -11.059 1.00 85.88 114 PRO A O 1
ATOM 916 N N . ARG A 1 115 ? -14.037 -5.886 -12.919 1.00 86.50 115 ARG A N 1
ATOM 917 C CA . ARG A 1 115 ? -12.884 -5.708 -13.817 1.00 86.50 115 ARG A CA 1
ATOM 918 C C . ARG A 1 115 ? -12.338 -4.292 -13.730 1.00 86.50 115 ARG A C 1
ATOM 920 O O . ARG A 1 115 ? -11.124 -4.112 -13.795 1.00 86.50 115 ARG A O 1
ATOM 927 N N . THR A 1 116 ? -13.206 -3.298 -13.576 1.00 84.62 116 THR A N 1
ATOM 928 C CA . THR A 1 116 ? -12.808 -1.898 -13.391 1.00 84.62 116 THR A CA 1
ATOM 929 C C . THR A 1 116 ? -12.076 -1.712 -12.066 1.00 84.62 116 THR A C 1
ATOM 931 O O . THR A 1 116 ? -11.013 -1.099 -12.056 1.00 84.62 116 THR A O 1
ATOM 934 N N . ALA A 1 117 ? -12.560 -2.320 -10.979 1.00 82.44 117 ALA A N 1
ATOM 935 C CA . ALA A 1 117 ? -11.880 -2.277 -9.681 1.00 82.44 117 ALA A CA 1
ATOM 936 C C . ALA A 1 117 ? -10.477 -2.912 -9.733 1.00 82.44 117 ALA A C 1
ATOM 938 O O . ALA A 1 117 ? -9.508 -2.342 -9.229 1.00 82.44 117 ALA A O 1
ATOM 939 N N . VAL A 1 118 ? -10.338 -4.065 -10.400 1.00 85.56 118 VAL A N 1
ATOM 940 C CA . VAL A 1 118 ? -9.027 -4.704 -10.605 1.00 85.56 118 VAL A CA 1
ATOM 941 C C . VAL A 1 118 ? -8.110 -3.814 -11.446 1.00 85.56 118 VAL A C 1
ATOM 943 O O . VAL A 1 118 ? -6.945 -3.634 -11.099 1.00 85.56 118 VAL A O 1
ATOM 946 N N . ARG A 1 119 ? -8.624 -3.217 -12.528 1.00 85.19 119 ARG A N 1
ATOM 947 C CA . ARG A 1 119 ? -7.844 -2.314 -13.387 1.00 85.19 119 ARG A CA 1
ATOM 948 C C . ARG A 1 119 ? -7.363 -1.073 -12.648 1.00 85.19 119 ARG A C 1
ATOM 950 O O . ARG A 1 119 ? -6.206 -0.726 -12.830 1.00 85.19 119 ARG A O 1
ATOM 957 N N . ALA A 1 120 ? -8.193 -0.451 -11.812 1.00 82.88 120 ALA A N 1
ATOM 958 C CA . ALA A 1 120 ? -7.796 0.717 -11.022 1.00 82.88 120 ALA A CA 1
ATOM 959 C C . ALA A 1 120 ? -6.578 0.413 -10.134 1.00 82.88 120 ALA A C 1
ATOM 961 O O . ALA A 1 120 ? -5.657 1.213 -10.034 1.00 82.88 120 ALA A O 1
ATOM 962 N N . ARG A 1 121 ? -6.509 -0.800 -9.569 1.00 83.31 121 ARG A N 1
ATOM 963 C CA . ARG A 1 121 ? -5.359 -1.231 -8.764 1.00 83.31 121 ARG A CA 1
ATOM 964 C C . ARG A 1 121 ? -4.118 -1.566 -9.597 1.00 83.31 121 ARG A C 1
ATOM 966 O O . ARG A 1 121 ? -3.000 -1.353 -9.142 1.00 83.31 121 ARG A O 1
ATOM 973 N N . VAL A 1 122 ? -4.305 -2.150 -10.778 1.00 88.62 122 VAL A N 1
ATOM 974 C CA . VAL A 1 122 ? -3.203 -2.677 -11.602 1.00 88.62 122 VAL A CA 1
ATOM 975 C C . VAL A 1 122 ? -2.603 -1.610 -12.523 1.00 88.62 122 VAL A C 1
ATOM 977 O O . VAL A 1 122 ? -1.406 -1.648 -12.791 1.00 88.62 122 VAL A O 1
ATOM 980 N N . MET A 1 123 ? -3.398 -0.642 -12.982 1.00 88.94 123 MET A N 1
ATOM 981 C CA . MET A 1 123 ? -2.961 0.411 -13.906 1.00 88.94 123 MET A CA 1
ATOM 982 C C . MET A 1 123 ? -1.749 1.209 -13.403 1.00 88.94 123 MET A C 1
ATOM 984 O O . MET A 1 123 ? -0.791 1.290 -14.164 1.00 88.94 123 MET A O 1
ATOM 988 N N . PRO A 1 124 ? -1.703 1.711 -12.152 1.00 87.88 124 PRO A N 1
ATOM 989 C CA . PRO A 1 124 ? -0.545 2.471 -11.671 1.00 87.88 124 PRO A CA 1
ATOM 990 C C . PRO A 1 124 ? 0.757 1.658 -11.683 1.00 87.88 124 PRO A C 1
ATOM 992 O O . PRO A 1 124 ? 1.833 2.193 -11.936 1.00 87.88 124 PRO A O 1
ATOM 995 N N . ILE A 1 125 ? 0.661 0.347 -11.435 1.00 90.75 125 ILE A N 1
ATOM 996 C CA . ILE A 1 125 ? 1.809 -0.563 -11.494 1.00 90.75 125 ILE A CA 1
ATOM 997 C C . ILE A 1 125 ? 2.266 -0.705 -12.947 1.00 90.75 125 ILE A C 1
ATOM 999 O O . ILE A 1 125 ? 3.442 -0.530 -13.236 1.00 90.75 125 ILE A O 1
ATOM 1003 N N . LEU A 1 126 ? 1.336 -0.962 -13.871 1.00 92.94 126 LEU A N 1
ATOM 1004 C CA . LEU A 1 126 ? 1.659 -1.100 -15.293 1.00 92.94 126 LEU A CA 1
ATOM 1005 C C . LEU A 1 126 ? 2.224 0.188 -15.901 1.00 92.94 126 LEU A C 1
ATOM 1007 O O . LEU A 1 126 ? 3.137 0.110 -16.715 1.00 92.94 126 LEU A O 1
ATOM 1011 N N . GLU A 1 127 ? 1.713 1.355 -15.511 1.00 93.12 127 GLU A N 1
ATOM 1012 C CA . GLU A 1 127 ? 2.228 2.655 -15.959 1.00 93.12 127 GLU A CA 1
ATOM 1013 C C . GLU A 1 127 ? 3.668 2.878 -15.475 1.00 93.12 127 GLU A C 1
ATOM 1015 O O . GLU A 1 127 ? 4.508 3.356 -16.239 1.00 93.12 127 GLU A O 1
ATOM 1020 N N . LYS A 1 128 ? 3.988 2.470 -14.239 1.00 93.00 128 LYS A N 1
ATOM 1021 C CA . LYS A 1 128 ? 5.357 2.521 -13.714 1.00 93.00 128 LYS A CA 1
ATOM 1022 C C . LYS A 1 128 ? 6.298 1.592 -14.488 1.00 93.00 128 LYS A C 1
ATOM 1024 O O . LYS A 1 128 ? 7.346 2.040 -14.942 1.00 93.00 128 LYS A O 1
ATOM 1029 N N . GLU A 1 129 ? 5.909 0.334 -14.676 1.00 94.75 129 GLU A N 1
ATOM 1030 C CA . GLU A 1 129 ? 6.703 -0.653 -15.426 1.00 94.75 129 GLU A CA 1
ATOM 1031 C C . GLU A 1 129 ? 6.905 -0.215 -16.885 1.00 94.75 129 GLU A C 1
ATOM 1033 O O . GLU A 1 129 ? 7.997 -0.326 -17.434 1.00 94.75 129 GLU A O 1
ATOM 1038 N N . GLN A 1 130 ? 5.871 0.353 -17.516 1.00 96.44 130 GLN A N 1
ATOM 1039 C CA . GLN A 1 130 ? 5.974 0.914 -18.862 1.00 96.44 130 GLN A CA 1
ATOM 1040 C C . GLN A 1 130 ? 7.009 2.043 -18.922 1.00 96.44 130 GLN A C 1
ATOM 1042 O O . GLN A 1 130 ? 7.804 2.089 -19.860 1.00 96.44 130 GLN A O 1
ATOM 1047 N N . ALA A 1 131 ? 7.000 2.953 -17.946 1.00 95.94 131 ALA A N 1
ATOM 1048 C CA . ALA A 1 131 ? 7.952 4.057 -17.893 1.00 95.94 131 ALA A CA 1
ATOM 1049 C C . ALA A 1 131 ? 9.397 3.565 -17.695 1.00 95.94 131 ALA A C 1
ATOM 1051 O O . ALA A 1 131 ? 10.316 4.100 -18.317 1.00 95.94 131 ALA A O 1
ATOM 1052 N N . GLU A 1 132 ? 9.600 2.534 -16.872 1.00 96.50 132 GLU A N 1
ATOM 1053 C CA . GLU A 1 132 ? 10.912 1.906 -16.668 1.00 96.50 132 GLU A CA 1
ATOM 1054 C C . GLU A 1 132 ? 11.415 1.227 -17.950 1.00 96.50 132 GLU A C 1
ATOM 1056 O O . GLU A 1 132 ? 12.522 1.521 -18.405 1.00 96.50 132 GLU A O 1
ATOM 1061 N N . LEU A 1 133 ? 10.575 0.420 -18.603 1.00 97.25 133 LEU A N 1
ATOM 1062 C CA . LEU A 1 133 ? 10.918 -0.237 -19.869 1.00 97.25 133 LEU A CA 1
ATOM 1063 C C . LEU A 1 133 ? 11.205 0.761 -20.994 1.00 97.25 133 LEU A C 1
ATOM 1065 O O . LEU A 1 133 ? 12.118 0.548 -21.791 1.00 97.25 133 LEU A O 1
ATOM 1069 N N . GLN A 1 134 ? 10.447 1.857 -21.069 1.00 97.25 134 GLN A N 1
ATOM 1070 C CA . GLN A 1 134 ? 10.697 2.897 -22.064 1.00 97.25 134 GLN A CA 1
ATOM 1071 C C . GLN A 1 134 ? 12.066 3.546 -21.849 1.00 97.25 134 GLN A C 1
ATOM 1073 O O . GLN A 1 134 ? 12.804 3.761 -22.807 1.00 97.25 134 GLN A O 1
ATOM 1078 N N . LYS A 1 135 ? 12.439 3.803 -20.593 1.00 97.38 135 LYS A N 1
ATOM 1079 C CA . LYS A 1 135 ? 13.755 4.348 -20.260 1.00 97.38 135 LYS A CA 1
ATOM 1080 C C . LYS A 1 135 ? 14.881 3.392 -20.667 1.00 97.38 135 LYS A C 1
ATOM 1082 O O . LYS A 1 135 ? 15.862 3.831 -21.261 1.00 97.38 135 LYS A O 1
ATOM 1087 N N . GLU A 1 136 ? 14.741 2.099 -20.382 1.00 97.25 136 GLU A N 1
ATOM 1088 C CA . GLU A 1 136 ? 15.725 1.089 -20.796 1.00 97.25 136 GLU A CA 1
ATOM 1089 C C . GLU A 1 136 ? 15.854 1.001 -22.321 1.00 97.25 136 GLU A C 1
ATOM 1091 O O . GLU A 1 136 ? 16.964 0.897 -22.852 1.00 97.25 136 GLU A O 1
ATOM 1096 N N . LEU A 1 137 ? 14.730 1.086 -23.038 1.00 97.62 137 LEU A N 1
ATOM 1097 C CA . LEU A 1 137 ? 14.721 1.104 -24.496 1.00 97.62 137 LEU A CA 1
ATOM 1098 C C . LEU A 1 137 ? 15.482 2.320 -25.038 1.00 97.62 137 LEU A C 1
ATOM 1100 O O . LEU A 1 137 ? 16.355 2.156 -25.891 1.00 97.62 137 LEU A O 1
ATOM 1104 N N . ASP A 1 138 ? 15.214 3.512 -24.507 1.00 97.75 138 ASP A N 1
ATOM 1105 C CA . ASP A 1 138 ? 15.878 4.749 -24.927 1.00 97.75 138 ASP A CA 1
ATOM 1106 C C . ASP A 1 138 ? 17.401 4.685 -24.685 1.00 97.75 138 ASP A C 1
ATOM 1108 O O . ASP A 1 138 ? 18.201 5.110 -25.529 1.00 97.75 138 ASP A O 1
ATOM 1112 N N . GLU A 1 139 ? 17.820 4.106 -23.554 1.00 97.50 139 GLU A N 1
ATOM 1113 C CA . GLU A 1 139 ? 19.231 3.879 -23.226 1.00 97.50 139 GLU A CA 1
ATOM 1114 C C . GLU A 1 139 ? 19.900 2.904 -24.208 1.00 97.50 139 GLU A C 1
ATOM 1116 O O . GLU A 1 139 ? 21.003 3.175 -24.703 1.00 97.50 139 GLU A O 1
ATOM 1121 N N . LEU A 1 140 ? 19.236 1.792 -24.537 1.00 97.50 140 LEU A N 1
ATOM 1122 C CA . LEU A 1 140 ? 19.732 0.805 -25.500 1.00 97.50 140 LEU A CA 1
ATOM 1123 C C . LEU A 1 140 ? 19.818 1.374 -26.915 1.00 97.50 140 LEU A C 1
ATOM 1125 O O . LEU A 1 140 ? 20.808 1.144 -27.617 1.00 97.50 140 LEU A O 1
ATOM 1129 N N . GLU A 1 141 ? 18.817 2.137 -27.344 1.00 97.38 141 GLU A N 1
ATOM 1130 C CA . GLU A 1 141 ? 18.836 2.794 -28.645 1.00 97.38 141 GLU A CA 1
ATOM 1131 C C . GLU A 1 141 ? 19.990 3.793 -28.752 1.00 97.38 141 GLU A C 1
ATOM 1133 O O . GLU A 1 141 ? 20.680 3.836 -29.775 1.00 97.38 141 GLU A O 1
ATOM 1138 N N . GLU A 1 142 ? 20.260 4.558 -27.694 1.00 97.56 142 GLU A N 1
ATOM 1139 C CA . GLU A 1 142 ? 21.385 5.491 -27.659 1.00 97.56 142 GLU 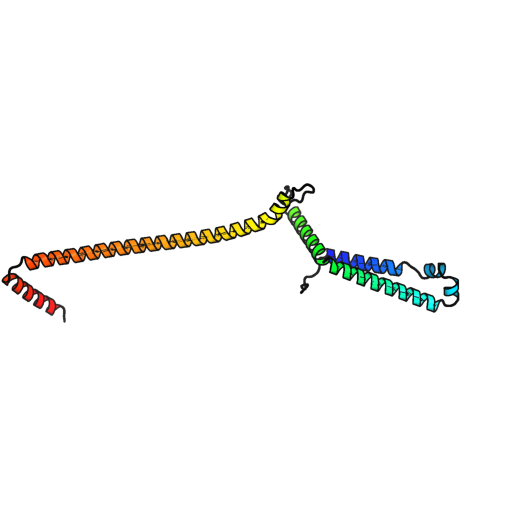A CA 1
ATOM 1140 C C . GLU A 1 142 ? 22.736 4.770 -27.720 1.00 97.56 142 GLU A C 1
ATOM 1142 O O . GLU A 1 142 ? 23.642 5.183 -28.454 1.00 97.56 142 GLU A O 1
ATOM 1147 N N . GLN A 1 143 ? 22.884 3.654 -27.006 1.00 97.25 143 GLN A N 1
ATOM 1148 C CA . GLN A 1 143 ? 24.080 2.818 -27.110 1.00 97.25 143 GLN A CA 1
ATOM 1149 C C . GLN A 1 143 ? 24.244 2.243 -28.520 1.00 97.25 143 GLN A C 1
ATOM 1151 O O . GLN A 1 143 ? 25.341 2.287 -29.085 1.00 97.25 143 GLN A O 1
ATOM 1156 N N . ASN A 1 144 ? 23.160 1.766 -29.129 1.00 97.19 144 ASN A N 1
ATOM 1157 C CA . ASN A 1 144 ? 23.183 1.227 -30.483 1.00 97.19 144 ASN A CA 1
ATOM 1158 C C . ASN A 1 144 ? 23.578 2.302 -31.508 1.00 97.19 144 ASN A C 1
ATOM 1160 O O . ASN A 1 144 ? 24.461 2.070 -32.337 1.00 97.19 144 ASN A O 1
ATOM 1164 N N . ARG A 1 145 ? 23.038 3.525 -31.390 1.00 97.06 145 ARG A N 1
ATOM 1165 C CA . ARG A 1 145 ? 23.461 4.678 -32.207 1.00 97.06 145 ARG A CA 1
ATOM 1166 C C . ARG A 1 145 ? 24.969 4.919 -32.104 1.00 97.06 145 ARG A C 1
ATOM 1168 O O . ARG A 1 145 ? 25.639 5.060 -33.132 1.00 97.06 145 ARG A O 1
ATOM 1175 N N . LYS A 1 146 ? 25.534 4.889 -30.891 1.00 96.88 146 LYS A N 1
ATOM 1176 C CA . LYS A 1 146 ? 26.988 5.028 -30.669 1.00 96.88 146 LYS A CA 1
ATOM 1177 C C . LYS A 1 146 ? 27.786 3.891 -31.307 1.00 96.88 146 LYS A C 1
ATOM 1179 O O . LYS A 1 146 ? 28.815 4.147 -31.940 1.00 96.88 146 LYS A O 1
ATOM 1184 N N . TYR A 1 147 ? 27.329 2.646 -31.185 1.00 97.06 147 TYR A N 1
ATOM 1185 C CA . TYR A 1 147 ? 28.003 1.497 -31.793 1.00 97.06 147 TYR A CA 1
ATOM 1186 C C . TYR A 1 147 ? 27.965 1.538 -33.318 1.00 97.06 147 TYR A C 1
ATOM 1188 O O . TYR A 1 147 ? 29.000 1.326 -33.952 1.00 97.06 147 TYR A O 1
ATOM 1196 N N . ILE A 1 148 ? 26.824 1.880 -33.917 1.00 96.62 148 ILE A N 1
ATOM 1197 C CA . ILE A 1 148 ? 26.696 2.039 -35.369 1.00 96.62 148 ILE A CA 1
ATOM 1198 C C . ILE A 1 148 ? 27.646 3.132 -35.866 1.00 96.62 148 ILE A C 1
ATOM 1200 O O . ILE A 1 148 ? 28.391 2.897 -36.821 1.00 96.62 148 ILE A O 1
ATOM 1204 N N . ALA A 1 149 ? 27.694 4.285 -35.193 1.00 96.75 149 ALA A N 1
ATOM 1205 C CA . ALA A 1 149 ? 28.619 5.364 -35.542 1.00 96.75 149 ALA A CA 1
ATOM 1206 C C . ALA A 1 149 ? 30.089 4.908 -35.466 1.00 96.75 149 ALA A C 1
ATOM 1208 O O . ALA A 1 149 ? 30.884 5.196 -36.365 1.00 96.75 149 ALA A O 1
ATOM 1209 N N . ARG A 1 150 ? 30.452 4.132 -34.435 1.00 96.88 150 ARG A N 1
ATOM 1210 C CA . ARG A 1 150 ? 31.797 3.549 -34.304 1.00 96.88 150 ARG A CA 1
ATOM 1211 C C . ARG A 1 150 ? 32.111 2.567 -35.433 1.00 96.88 150 ARG A C 1
ATOM 1213 O O . ARG A 1 150 ? 33.186 2.644 -36.018 1.00 96.88 150 ARG A O 1
ATOM 1220 N N . ILE A 1 151 ? 31.181 1.676 -35.777 1.00 96.50 151 ILE A N 1
ATOM 1221 C CA . ILE A 1 151 ? 31.352 0.715 -36.879 1.00 96.50 151 ILE A CA 1
ATOM 1222 C C . ILE A 1 151 ? 31.535 1.447 -38.211 1.00 96.50 151 ILE A C 1
ATOM 1224 O O . ILE A 1 151 ? 32.387 1.059 -39.010 1.00 96.50 151 ILE A O 1
ATOM 1228 N N . GLN A 1 152 ? 30.762 2.505 -38.461 1.00 96.19 152 GLN A N 1
ATOM 1229 C CA . GLN A 1 152 ? 30.889 3.310 -39.676 1.00 96.19 152 GLN A CA 1
ATOM 1230 C C . GLN A 1 152 ? 32.251 4.006 -39.760 1.00 96.19 152 GLN A C 1
ATOM 1232 O O . GLN A 1 152 ? 32.887 3.934 -40.812 1.00 96.19 152 GLN A O 1
ATOM 1237 N N . ARG A 1 153 ? 32.734 4.598 -38.656 1.00 96.50 153 ARG A N 1
ATOM 1238 C CA . ARG A 1 153 ? 34.082 5.185 -38.583 1.00 96.50 153 ARG A CA 1
ATOM 1239 C C . ARG A 1 153 ? 35.157 4.136 -38.876 1.00 96.50 153 ARG A C 1
ATOM 1241 O O . ARG A 1 153 ? 35.943 4.329 -39.797 1.00 96.50 153 ARG A O 1
ATOM 1248 N N . ASN A 1 154 ? 35.121 2.992 -38.192 1.00 96.12 154 ASN A N 1
ATOM 1249 C CA . ASN A 1 154 ? 36.084 1.911 -38.415 1.00 96.12 154 ASN A CA 1
ATOM 1250 C C . ASN A 1 154 ? 36.056 1.424 -39.874 1.00 96.12 154 ASN A C 1
ATOM 1252 O O . ASN A 1 154 ? 37.098 1.213 -40.483 1.00 96.12 154 ASN A O 1
ATOM 1256 N N . ARG A 1 155 ? 34.868 1.267 -40.477 1.00 96.06 155 ARG A N 1
ATOM 1257 C CA . ARG A 1 155 ? 34.741 0.885 -41.896 1.00 96.06 155 ARG A CA 1
ATOM 1258 C C . ARG A 1 155 ? 35.361 1.920 -42.834 1.00 96.06 155 ARG A C 1
ATOM 1260 O O . ARG A 1 155 ? 35.942 1.525 -43.841 1.00 96.06 155 ARG A O 1
ATOM 1267 N N . ALA A 1 156 ? 35.222 3.212 -42.541 1.00 95.88 156 ALA A N 1
ATOM 1268 C CA . ALA A 1 156 ? 35.857 4.267 -43.325 1.00 95.88 156 ALA A CA 1
ATOM 1269 C C . ALA A 1 156 ? 37.389 4.204 -43.206 1.00 95.88 156 ALA A C 1
ATOM 1271 O O . ALA A 1 156 ? 38.074 4.251 -44.225 1.00 95.88 156 ALA A O 1
ATOM 1272 N N . GLU A 1 157 ? 37.910 3.998 -41.994 1.00 95.81 157 GLU A N 1
ATOM 1273 C CA . GLU A 1 157 ? 39.345 3.819 -41.739 1.00 95.81 157 GLU A CA 1
ATOM 1274 C C . GLU A 1 157 ? 39.906 2.596 -42.479 1.00 95.81 157 GLU A C 1
ATOM 1276 O O . GLU A 1 157 ? 40.891 2.718 -43.206 1.00 95.81 157 GLU A O 1
ATOM 1281 N N . TYR A 1 158 ? 39.239 1.438 -42.401 1.00 94.62 158 TYR A N 1
ATOM 1282 C CA . TYR A 1 158 ? 39.654 0.240 -43.141 1.00 94.62 158 TYR A CA 1
ATOM 1283 C C . TYR A 1 158 ? 39.678 0.460 -44.655 1.00 94.62 158 TYR A C 1
ATOM 1285 O O . TYR A 1 158 ? 40.602 -0.001 -45.319 1.00 94.62 158 TYR A O 1
ATOM 1293 N N . ARG A 1 159 ? 38.694 1.175 -45.216 1.00 95.50 159 ARG A N 1
ATOM 1294 C CA . ARG A 1 159 ? 38.678 1.495 -46.654 1.00 95.50 159 ARG A CA 1
ATOM 1295 C C . ARG A 1 159 ? 39.835 2.408 -47.051 1.00 95.50 159 ARG A C 1
ATOM 1297 O O . ARG A 1 159 ? 40.415 2.194 -48.110 1.00 95.50 159 ARG A O 1
ATOM 1304 N N . ALA A 1 160 ? 40.169 3.394 -46.220 1.00 95.19 160 ALA A N 1
ATOM 1305 C CA . ALA A 1 160 ? 41.302 4.282 -46.467 1.00 95.19 160 ALA A CA 1
ATOM 1306 C C . ALA A 1 160 ? 42.632 3.513 -46.436 1.00 95.19 160 ALA A C 1
ATOM 1308 O O . ALA A 1 160 ? 43.458 3.670 -47.333 1.00 95.19 160 ALA A O 1
ATOM 1309 N N . ILE A 1 161 ? 42.807 2.620 -45.455 1.00 95.38 161 ILE A N 1
ATOM 1310 C CA . ILE A 1 161 ? 43.988 1.751 -45.359 1.00 95.38 161 ILE A CA 1
ATOM 1311 C C . ILE A 1 161 ? 44.075 0.815 -46.571 1.00 95.38 161 ILE A C 1
ATOM 1313 O O . ILE A 1 161 ? 45.138 0.697 -47.172 1.00 95.38 161 ILE A O 1
ATOM 1317 N N . ASP A 1 162 ? 42.972 0.179 -46.968 1.00 95.69 162 ASP A N 1
ATOM 1318 C CA . ASP A 1 162 ? 42.942 -0.725 -48.125 1.00 95.69 162 ASP A CA 1
ATOM 1319 C C . ASP A 1 162 ? 43.281 0.007 -49.438 1.00 95.69 162 ASP A C 1
ATOM 1321 O O . ASP A 1 162 ? 44.016 -0.512 -50.279 1.00 95.69 162 ASP A O 1
ATOM 1325 N N . GLN A 1 163 ? 42.811 1.249 -49.603 1.00 95.31 163 GLN A N 1
ATOM 1326 C CA . GLN A 1 163 ? 43.196 2.102 -50.733 1.00 95.31 163 GLN A CA 1
ATOM 1327 C C . GLN A 1 163 ? 44.691 2.444 -50.721 1.00 95.31 163 GLN A C 1
ATOM 1329 O O . GLN A 1 163 ? 45.342 2.357 -51.764 1.00 95.31 163 GLN A O 1
ATOM 1334 N N . GLU A 1 164 ? 45.248 2.780 -49.559 1.00 95.19 164 GLU A N 1
ATOM 1335 C CA . GLU A 1 164 ? 46.676 3.072 -49.413 1.00 95.19 164 GLU A CA 1
ATOM 1336 C C . GLU A 1 164 ? 47.541 1.835 -49.699 1.00 95.19 164 GLU A C 1
ATOM 1338 O O . GLU A 1 164 ? 48.527 1.921 -50.431 1.00 95.19 164 GLU A O 1
ATOM 1343 N N . ILE A 1 165 ? 47.147 0.656 -49.204 1.00 95.19 165 ILE A N 1
ATOM 1344 C CA . ILE A 1 165 ? 47.833 -0.613 -49.495 1.00 95.19 165 ILE A CA 1
ATOM 1345 C C . ILE A 1 165 ? 47.818 -0.892 -50.999 1.00 95.19 165 ILE A C 1
ATOM 1347 O O . ILE A 1 165 ? 48.866 -1.185 -51.575 1.00 95.19 165 ILE A O 1
ATOM 1351 N N . LYS A 1 166 ? 46.663 -0.753 -51.662 1.00 95.00 166 LYS A N 1
ATOM 1352 C CA . LYS A 1 166 ? 46.553 -0.936 -53.119 1.00 95.00 166 LYS A CA 1
ATOM 1353 C C . LYS A 1 166 ? 47.436 0.042 -53.895 1.00 95.00 166 LYS A C 1
ATOM 1355 O O . LYS A 1 166 ? 48.072 -0.364 -54.863 1.00 95.00 166 LYS A O 1
ATOM 1360 N N . SER A 1 167 ? 47.508 1.300 -53.460 1.00 94.44 167 SER A N 1
ATOM 1361 C CA . SER A 1 167 ? 48.384 2.325 -54.045 1.00 94.44 167 SER A CA 1
ATOM 1362 C C . SER A 1 167 ? 49.87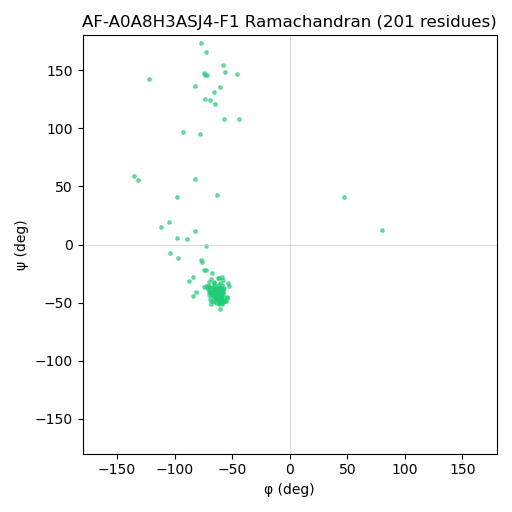1 1.977 -53.887 1.00 94.44 167 SER A C 1
ATOM 1364 O O . SER A 1 167 ? 50.655 2.099 -54.827 1.00 94.44 167 SER A O 1
ATOM 1366 N N . ARG A 1 168 ? 50.283 1.478 -52.718 1.00 93.75 168 ARG A N 1
ATOM 1367 C CA . ARG A 1 168 ? 51.670 1.035 -52.494 1.00 93.75 168 ARG A CA 1
ATOM 1368 C C . ARG A 1 168 ? 52.019 -0.205 -53.310 1.00 93.75 168 ARG A C 1
ATOM 1370 O O . ARG A 1 168 ? 53.089 -0.247 -53.911 1.00 93.75 168 ARG A O 1
ATOM 1377 N N . LEU A 1 169 ? 51.120 -1.186 -53.366 1.00 95.38 169 LEU A N 1
ATOM 1378 C CA . LEU A 1 169 ? 51.310 -2.394 -54.170 1.00 95.38 169 LEU A CA 1
ATOM 1379 C C . LEU A 1 169 ? 51.401 -2.073 -55.663 1.00 95.38 169 LEU A C 1
ATOM 1381 O O . LEU A 1 169 ? 52.245 -2.647 -56.343 1.00 95.38 169 LEU A O 1
ATOM 1385 N N . SER A 1 170 ? 50.599 -1.133 -56.175 1.00 94.12 170 SER A N 1
ATOM 1386 C CA . SER A 1 170 ? 50.686 -0.731 -57.583 1.00 94.12 170 SER A CA 1
ATOM 1387 C C . SER A 1 170 ? 52.011 -0.037 -57.909 1.00 94.12 170 SER A C 1
ATOM 1389 O O . SER A 1 170 ? 52.579 -0.291 -58.968 1.00 94.12 170 SER A O 1
ATOM 1391 N N . ARG A 1 171 ? 52.552 0.776 -56.991 1.00 91.94 171 ARG A N 1
ATOM 1392 C CA . ARG A 1 171 ? 53.901 1.354 -57.128 1.00 91.94 171 ARG A CA 1
ATOM 1393 C C . ARG A 1 171 ? 54.983 0.276 -57.143 1.00 91.94 171 ARG A C 1
ATOM 1395 O O . ARG A 1 171 ? 55.878 0.341 -57.978 1.00 91.94 171 ARG A O 1
ATOM 1402 N N . ILE A 1 172 ? 54.894 -0.722 -56.262 1.00 92.50 172 ILE A N 1
ATOM 1403 C CA . ILE A 1 172 ? 55.835 -1.854 -56.252 1.00 92.50 172 ILE A CA 1
ATOM 1404 C C . ILE A 1 172 ? 55.745 -2.646 -57.563 1.00 92.50 172 ILE A C 1
ATOM 1406 O O . ILE A 1 172 ? 56.777 -2.954 -58.147 1.00 92.50 172 ILE A O 1
ATOM 1410 N N . ASP A 1 173 ? 54.539 -2.925 -58.064 1.00 92.75 173 ASP A N 1
ATOM 1411 C CA . ASP A 1 173 ? 54.339 -3.612 -59.349 1.00 92.75 173 ASP A CA 1
ATOM 1412 C C . ASP A 1 173 ? 54.916 -2.809 -60.529 1.00 92.75 173 ASP A C 1
ATOM 1414 O O . ASP A 1 173 ? 55.536 -3.374 -61.429 1.00 92.75 173 ASP A O 1
ATOM 1418 N N . GLN A 1 174 ? 54.785 -1.478 -60.510 1.00 88.44 174 GLN A N 1
ATOM 1419 C CA . GLN A 1 174 ? 55.427 -0.601 -61.496 1.00 88.44 174 GLN A CA 1
ATOM 1420 C C . GLN A 1 174 ? 56.957 -0.684 -61.431 1.00 88.44 174 GLN A C 1
ATOM 1422 O O . GLN A 1 174 ? 57.591 -0.860 -62.469 1.00 88.44 174 GLN A O 1
ATOM 1427 N N . VAL A 1 175 ? 57.550 -0.605 -60.234 1.00 87.25 175 VAL A N 1
ATOM 1428 C CA . VAL A 1 175 ? 59.006 -0.739 -60.047 1.00 87.25 175 VAL A CA 1
ATOM 1429 C C . VAL A 1 175 ? 59.490 -2.114 -60.507 1.00 87.25 175 VAL A C 1
ATOM 1431 O O . VAL A 1 175 ? 60.474 -2.200 -61.234 1.00 87.25 175 VAL A O 1
ATOM 1434 N N . TYR A 1 176 ? 58.775 -3.182 -60.152 1.00 87.69 176 TYR A N 1
ATOM 1435 C CA . TYR A 1 176 ? 59.096 -4.543 -60.580 1.00 87.69 176 TYR A CA 1
ATOM 1436 C C . TYR A 1 176 ? 59.079 -4.686 -62.107 1.00 87.69 176 TYR A C 1
ATOM 1438 O O . TYR A 1 176 ? 59.995 -5.270 -62.684 1.00 87.69 176 TYR A O 1
ATOM 1446 N N . LYS A 1 177 ? 58.072 -4.112 -62.778 1.00 87.06 177 LYS A N 1
ATOM 1447 C CA . LYS A 1 177 ? 57.998 -4.099 -64.245 1.00 87.06 177 LYS A CA 1
ATOM 1448 C C . LYS A 1 177 ? 59.180 -3.367 -64.869 1.00 87.06 177 LYS A C 1
ATOM 1450 O O . LYS A 1 177 ? 59.766 -3.911 -65.794 1.00 87.06 177 LYS A O 1
ATOM 1455 N N . ILE A 1 178 ? 59.539 -2.192 -64.348 1.00 83.31 178 ILE A N 1
ATOM 1456 C CA . ILE A 1 178 ? 60.701 -1.422 -64.820 1.00 83.31 178 ILE A CA 1
ATOM 1457 C C . ILE A 1 178 ? 61.980 -2.255 -64.678 1.00 83.31 178 ILE A C 1
ATOM 1459 O O . ILE A 1 178 ? 62.714 -2.414 -65.652 1.00 83.31 178 ILE A O 1
ATOM 1463 N N . LEU A 1 179 ? 62.199 -2.847 -63.501 1.00 77.62 179 LEU A N 1
ATOM 1464 C CA . LEU A 1 179 ? 63.376 -3.665 -63.204 1.00 77.62 179 LEU A CA 1
ATOM 1465 C C . LEU A 1 179 ? 63.491 -4.877 -64.142 1.00 77.62 179 LEU A C 1
ATOM 1467 O O . LEU A 1 179 ? 64.577 -5.198 -64.605 1.00 77.62 179 LEU A O 1
ATOM 1471 N N . ASN A 1 180 ? 62.370 -5.531 -64.454 1.00 80.94 180 ASN A N 1
ATOM 1472 C CA . ASN A 1 180 ? 62.341 -6.694 -65.342 1.00 80.94 180 ASN A CA 1
ATOM 1473 C C . ASN A 1 180 ? 62.490 -6.331 -66.834 1.00 80.94 180 ASN A C 1
ATOM 1475 O O . ASN A 1 180 ? 62.710 -7.211 -67.662 1.00 80.94 180 ASN A O 1
ATOM 1479 N N . THR A 1 181 ? 62.325 -5.053 -67.191 1.00 80.81 181 THR A N 1
ATOM 1480 C CA . THR A 1 181 ? 62.532 -4.548 -68.560 1.00 80.81 181 THR A CA 1
ATOM 1481 C C . THR A 1 181 ? 63.908 -3.928 -68.793 1.00 80.81 181 THR A C 1
ATOM 1483 O O . THR A 1 181 ? 64.244 -3.676 -69.947 1.00 80.81 181 THR A O 1
ATOM 1486 N N . MET A 1 182 ? 64.687 -3.672 -67.738 1.00 76.19 182 MET A N 1
ATOM 1487 C CA . MET A 1 182 ? 66.061 -3.172 -67.856 1.00 76.19 182 MET A CA 1
ATOM 1488 C C . MET A 1 182 ? 67.010 -4.277 -68.327 1.00 76.19 182 MET A C 1
ATOM 1490 O O . MET A 1 182 ? 66.842 -5.446 -67.970 1.00 76.19 182 MET A O 1
ATOM 1494 N N . ASP A 1 183 ? 68.015 -3.904 -69.119 1.00 76.25 183 ASP A N 1
ATOM 1495 C CA . ASP A 1 183 ? 69.112 -4.810 -69.444 1.00 76.25 183 ASP A CA 1
ATOM 1496 C C . ASP A 1 183 ? 70.106 -4.935 -68.268 1.00 76.25 183 ASP A C 1
ATOM 1498 O O . ASP A 1 183 ? 69.988 -4.267 -67.238 1.00 76.25 183 ASP A O 1
ATOM 1502 N N . ASN A 1 184 ? 71.075 -5.844 -68.391 1.00 70.50 184 ASN A N 1
ATOM 1503 C CA . ASN A 1 184 ? 72.003 -6.157 -67.303 1.00 70.50 184 ASN A CA 1
ATOM 1504 C C . ASN A 1 184 ? 73.047 -5.042 -67.048 1.00 70.50 184 ASN A C 1
ATOM 1506 O O . ASN A 1 184 ? 73.590 -4.979 -65.947 1.00 70.50 184 ASN A O 1
ATOM 1510 N N . GLU A 1 185 ? 73.329 -4.168 -68.023 1.00 68.25 185 GLU A N 1
ATOM 1511 C CA . GLU A 1 185 ? 74.235 -3.015 -67.864 1.00 68.25 185 GLU A CA 1
ATOM 1512 C C . GLU A 1 185 ? 73.508 -1.833 -67.198 1.00 68.25 185 GLU A C 1
ATOM 1514 O O . GLU A 1 185 ? 74.041 -1.225 -66.263 1.00 68.25 185 GLU A O 1
ATOM 1519 N N . ASP A 1 186 ? 72.256 -1.576 -67.582 1.00 70.88 186 ASP A N 1
ATOM 1520 C CA . ASP A 1 186 ? 71.380 -0.564 -66.978 1.00 70.88 186 ASP A CA 1
ATOM 1521 C C . ASP A 1 186 ? 71.079 -0.884 -65.504 1.00 70.88 186 ASP A C 1
ATOM 1523 O O . ASP A 1 186 ? 71.099 -0.002 -64.640 1.00 70.88 186 ASP A O 1
ATOM 1527 N N . LEU A 1 187 ? 70.867 -2.166 -65.186 1.00 70.44 187 LEU A N 1
ATOM 1528 C CA . LEU A 1 187 ? 70.699 -2.651 -63.812 1.00 70.44 187 LEU A CA 1
ATOM 1529 C C . LEU A 1 187 ? 71.939 -2.402 -62.945 1.00 70.44 187 LEU A C 1
ATOM 1531 O O . LEU A 1 187 ? 71.809 -2.030 -61.776 1.00 70.44 187 LEU A O 1
ATOM 1535 N N . GLN A 1 188 ? 73.137 -2.592 -63.504 1.00 70.31 188 GLN A N 1
ATOM 1536 C CA . GLN A 1 188 ? 74.396 -2.355 -62.795 1.00 70.31 188 GLN A CA 1
ATOM 1537 C C . GLN A 1 188 ? 74.633 -0.862 -62.538 1.00 70.31 188 GLN A C 1
ATOM 1539 O O . GLN A 1 188 ? 75.016 -0.499 -61.424 1.00 70.31 188 GLN A O 1
ATOM 1544 N N . GLN A 1 189 ? 74.344 0.012 -63.507 1.00 75.50 189 GLN A N 1
ATOM 1545 C CA . GLN A 1 189 ? 74.420 1.465 -63.301 1.00 75.50 189 GLN A CA 1
ATOM 1546 C C . GLN A 1 189 ? 73.408 1.961 -62.264 1.00 75.50 189 GLN A C 1
ATOM 1548 O O . GLN A 1 189 ? 73.749 2.787 -61.416 1.00 75.50 189 GLN A O 1
ATOM 1553 N N . TRP A 1 190 ? 72.179 1.442 -62.288 1.00 75.62 190 TRP A N 1
ATOM 1554 C CA . TRP A 1 190 ? 71.149 1.837 -61.329 1.00 75.62 190 TRP A CA 1
ATOM 1555 C C . TRP A 1 190 ? 71.487 1.397 -59.897 1.00 75.62 190 TRP A C 1
ATOM 1557 O O . TRP A 1 190 ? 71.259 2.149 -58.951 1.00 75.62 190 TRP A O 1
ATOM 1567 N N . MET A 1 191 ? 72.089 0.215 -59.730 1.00 74.62 191 MET A N 1
ATOM 1568 C CA . MET A 1 191 ? 72.539 -0.292 -58.429 1.00 74.62 191 MET A CA 1
ATOM 1569 C C . MET A 1 191 ? 73.690 0.539 -57.846 1.00 74.62 191 MET A C 1
ATOM 1571 O O . MET A 1 191 ? 73.670 0.839 -56.655 1.00 74.62 191 MET A O 1
ATOM 1575 N N . LEU A 1 192 ? 74.643 0.965 -58.683 1.00 75.62 192 LEU A N 1
ATOM 1576 C CA . LEU A 1 192 ? 75.735 1.859 -58.277 1.00 75.62 192 LEU A CA 1
ATOM 1577 C C . LEU A 1 192 ? 75.209 3.240 -57.851 1.00 75.62 192 LEU A C 1
ATOM 1579 O O . LEU A 1 192 ? 75.574 3.734 -56.788 1.00 75.62 192 LEU A O 1
ATOM 1583 N N . ALA A 1 193 ? 74.283 3.827 -58.616 1.00 75.06 193 ALA A N 1
ATOM 1584 C CA . ALA A 1 193 ? 73.673 5.115 -58.272 1.00 75.06 193 ALA A CA 1
ATOM 1585 C C . ALA A 1 193 ? 72.812 5.053 -56.993 1.00 75.06 193 ALA A C 1
ATOM 1587 O O . ALA A 1 193 ? 72.741 6.024 -56.236 1.00 75.06 193 ALA A O 1
ATOM 1588 N N . ALA A 1 194 ? 72.151 3.921 -56.733 1.00 75.69 194 ALA A N 1
ATOM 1589 C CA . ALA A 1 194 ? 71.363 3.724 -55.518 1.00 75.69 194 ALA A CA 1
ATOM 1590 C C . ALA A 1 194 ? 72.246 3.578 -54.263 1.00 75.69 194 ALA A C 1
ATOM 1592 O O . ALA A 1 194 ? 71.871 4.077 -53.200 1.00 75.69 194 ALA A O 1
ATOM 1593 N N . ASP A 1 195 ? 73.413 2.937 -54.385 1.00 72.88 195 ASP A N 1
ATOM 1594 C CA . ASP A 1 195 ? 74.395 2.781 -53.301 1.00 72.88 195 ASP A CA 1
ATOM 1595 C C . ASP A 1 195 ? 75.030 4.132 -52.911 1.00 72.88 195 ASP A C 1
ATOM 1597 O O . ASP A 1 195 ? 75.111 4.485 -51.730 1.00 72.88 195 ASP A O 1
ATOM 1601 N N . GLU A 1 196 ? 75.356 4.968 -53.902 1.00 71.62 196 GLU A N 1
ATOM 1602 C CA . GLU A 1 196 ? 75.820 6.350 -53.691 1.00 71.62 196 GLU A CA 1
ATOM 1603 C C . GLU A 1 196 ? 74.737 7.244 -53.044 1.00 71.62 196 GLU A C 1
ATOM 1605 O O . GLU A 1 196 ? 75.019 8.069 -52.169 1.00 71.62 196 GLU A O 1
ATOM 1610 N N . ALA A 1 197 ? 73.463 7.060 -53.408 1.00 67.19 197 ALA A N 1
ATOM 1611 C CA . ALA A 1 197 ? 72.356 7.804 -52.802 1.00 67.19 197 ALA A CA 1
ATOM 1612 C C . ALA A 1 197 ? 72.040 7.354 -51.359 1.00 67.19 197 ALA A C 1
ATOM 1614 O O . ALA A 1 197 ? 71.708 8.189 -50.516 1.00 67.19 197 ALA A O 1
ATOM 1615 N N . GLY A 1 198 ? 72.158 6.057 -51.052 1.00 58.91 198 GLY A N 1
ATOM 1616 C CA . GLY A 1 198 ? 71.937 5.507 -49.709 1.00 58.91 198 GLY A CA 1
ATOM 1617 C C . GLY A 1 198 ? 73.032 5.894 -48.711 1.00 58.91 198 GLY A C 1
ATOM 1618 O O . GLY A 1 198 ? 72.736 6.220 -47.559 1.00 58.91 198 GLY A O 1
ATOM 1619 N N . THR A 1 199 ? 74.285 5.949 -49.168 1.00 53.03 199 THR A N 1
ATOM 1620 C CA . THR A 1 199 ? 75.440 6.386 -48.362 1.00 53.03 199 THR A CA 1
ATOM 1621 C C . THR A 1 199 ? 75.391 7.874 -47.994 1.00 53.03 199 THR A C 1
ATOM 1623 O O . THR A 1 199 ? 75.893 8.252 -46.942 1.00 53.03 199 THR A O 1
ATOM 1626 N N . THR A 1 200 ? 74.686 8.708 -48.767 1.00 49.69 200 THR A N 1
ATOM 1627 C CA . THR A 1 200 ? 74.515 10.149 -48.482 1.00 49.69 200 THR A CA 1
ATOM 1628 C C . THR A 1 200 ? 73.485 10.440 -47.371 1.00 49.69 200 THR A C 1
ATOM 1630 O O . THR A 1 200 ? 73.423 11.550 -46.853 1.00 49.69 200 THR A O 1
ATOM 1633 N N . THR A 1 201 ? 72.668 9.458 -46.969 1.00 48.50 201 THR A N 1
ATOM 1634 C CA . THR A 1 201 ? 71.643 9.624 -45.911 1.00 48.50 201 THR A CA 1
ATOM 1635 C C . THR A 1 201 ? 72.065 9.127 -44.522 1.00 48.50 201 THR A C 1
ATOM 1637 O O . THR A 1 201 ? 71.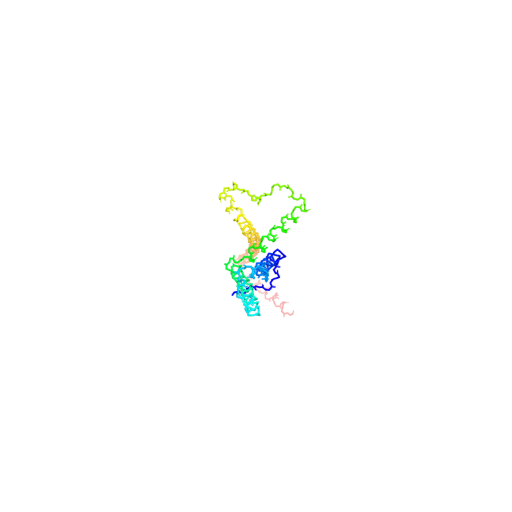239 9.122 -43.610 1.00 48.50 201 THR A O 1
ATOM 1640 N N . ALA A 1 202 ? 73.324 8.705 -44.353 1.00 44.19 202 ALA A N 1
ATOM 1641 C CA . ALA A 1 202 ? 73.841 8.105 -43.119 1.00 44.19 202 ALA A CA 1
ATOM 1642 C C . ALA A 1 202 ? 74.884 8.956 -42.356 1.00 44.19 202 ALA A C 1
ATOM 1644 O O . ALA A 1 202 ? 75.515 8.417 -41.447 1.00 44.19 202 ALA A O 1
ATOM 1645 N N . ASP A 1 203 ? 75.018 10.251 -42.671 1.00 37.75 203 ASP A N 1
ATOM 1646 C CA . ASP A 1 203 ? 75.740 11.252 -41.857 1.00 37.75 203 ASP A CA 1
ATOM 1647 C C . ASP A 1 203 ? 74.779 12.310 -41.283 1.00 37.75 203 ASP A C 1
ATOM 1649 O O . ASP A 1 203 ? 73.918 12.817 -42.043 1.00 37.75 203 ASP A O 1
#

Radius of gyration: 48.94 Å; Cα contacts (8 Å, |Δi|>4): 43; chains: 1; bounding box: 107×31×128 Å

Foldseek 3Di:
DDPDPDDFDPQVVVVLVVQLVVQLCVLPVCDLVNLCVVVVPCCVVCVPVSVVVSVVSSVVSSVVSNVVVVVVCVVVVVRVVRRVVVVVVVVVVVCVVVVVPPPDLPDDDPPDDPVSVVCSVCVVVVVVVVVVVVVVVVVVVVVVVVVVVVVVVVVVVVVVVVVVVVVVVVVVVVVVVVQVPDDPVRNVVVVVVVVVVVVVPPD

Organism: NCBI:txid456999

Mean predicted aligned error: 13.86 Å

Solvent-accessible surface area (backbone atoms only — not comparable to full-atom values): 11506 Å² total; per-residue (Å²): 131,87,80,66,94,65,82,76,39,75,63,42,54,50,54,53,49,50,52,52,54,51,31,49,49,65,33,59,68,73,43,70,68,61,50,33,73,76,37,49,70,58,37,73,76,38,48,67,62,52,52,51,52,52,52,50,52,26,51,50,48,27,53,48,46,49,51,54,50,53,50,51,39,57,75,66,44,42,59,64,58,42,34,54,49,50,52,52,50,51,51,52,51,50,44,55,72,72,64,62,81,63,91,55,97,82,62,88,57,96,86,61,52,71,68,56,58,52,43,67,67,45,46,66,56,51,55,50,52,49,54,51,53,51,52,54,49,55,53,50,53,52,51,48,52,53,49,52,53,50,52,52,50,53,52,53,51,52,51,52,51,53,50,51,50,52,54,51,50,52,52,50,52,50,51,52,52,52,62,74,70,50,53,78,66,59,49,52,53,52,52,54,54,49,52,58,57,55,62,68,71,73,120

InterPro domains:
  IPR007128 Nuclear MIS12/MIND complex subunit PMF1/Nnf1 [PF03980] (52-155)
  IPR007128 Nuclear MIS12/MIND complex subunit PMF1/Nnf1 [PTHR15459] (3-185)

=== Feature glossary ===
Reading guide. The protein is described through the following features:

Foldseek 3Di. A 3Di character summarizes, for each residue, the relative orientation of the Cα frame of its nearest spatial neighbor. Because it encodes fold topology rather than chemistry, 3Di alignments detect remote structural similarity that sequence alignment misses.

Contact-map, Ramachandran, and PAE plots. Plot images: a contact map (which residues are close in 3D, as an N×N binary image), a Ramachandran scatter (backbone torsion angles, revealing secondary-structure composition at a glance), and — for AlphaFold structures — a PAE heatmap (pairwise prediction confidence).

Radius of gyration, Cα contacts, bounding box. Radius of gyration (Rg) is the root-mean-square distance of Cα atoms from their centroid — a single number for overall size and compactness. A globular domain of N residues has Rg ≈ 2.2·N^0.38 Å; an extended or disordered chain has a much larger Rg. The Cα contact count is the number of residue pairs whose Cα atoms are within 8 Å and are more than four positions apart in sequence — a standard proxy for tertiary packing density. The bounding box is the smallest axis-aligned box enclosing all Cα atoms.

Secondary structure (8-state, DSSP). Eight-state secondary structure (DSSP): H is the canonical α-helix, G the tighter 3₁₀-helix, I the wider π-helix; E/B are β-structure, T and S are turns and bends, and '-' is everything else. DSSP derives these from the pattern of main-chain N–H···O=C hydrogen bonds, not from the sequence.

B-factor. B-factor (Debye–Waller factor) reflects atomic displacement in the crystal lattice. It is an experimental observable (units Å²), not a prediction; low values mean the atom is pinned down, high values mean it moves or is heterogeneous across the crystal.

pLDDT. pLDDT is the predicted lDDT-Cα score: AlphaFold's confidence that the local environment of each residue (all inter-atomic distances within 15 Å) is correctly placed. It is a per-residue number between 0 and 100, with higher meaning more reliable.

Nearest PDB structures. Nearest PDB neighbors are the top structural matches found by Foldseek when searching this structure against the entire Protein Data Bank. Each hit reports a TM-score (0 to 1; >0.5 almost always implies the same fold) and an E-value. These are *structural* homologs — they may share no detectable sequence similarity.

Solvent-accessible surface area. Accessible surface area quantifies burial. A residue with SASA near zero is packed into the hydrophobic core; one with SASA >100 Å² sits on the surface. Computed here via the Shrake–Rupley numerical algorithm with a 1.4 Å probe.

Rendered structure images. Structure images are PyMOL renders from six orthogonal camera directions. Cartoon representation draws helices as coils and strands as arrows; sticks shows the backbone as bonds; surface sh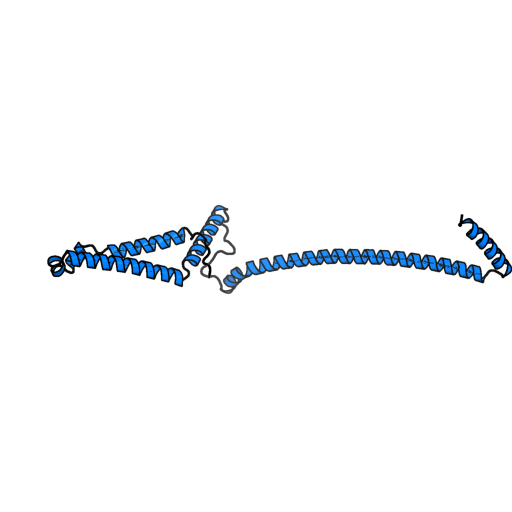ows the solvent-excluded envelope. Rainbow coloring maps sequence position to hue (blue→red, N→C); chain coloring assigns a distinct color per polypeptide.

Backbone torsions (φ/ψ). φ (phi) and ψ (psi) are the two rotatable backbone dihedrals per residue: φ is the C(i-1)–N–Cα–C torsion, ψ is the N–Cα–C–N(i+1) torsion, both in degrees on (−180°, 180°]. α-helical residues cluster near (−60°, −45°); β-strand residues near (−120°, +130°). A Ramachandran plot is simply a scatter of (φ, ψ) for every residue.

Predicted aligned error. Predicted Aligned Error (PAE) is an AlphaFold confidence matrix: entry (i, j) is the expected error in the position of residue j, in ångströms, when the prediction is superimposed on the true structure at residue i. Low PAE within a block of residues means that block is internally rigid and well-predicted; high PAE between two blocks means their relative placement is uncertain even if each block individually is confident.

mmCIF coordinates. Structure coordinates are given as an mmCIF _atom_site loop: one row per atom with element, residue name, chain id, sequence number, and x/y/z position in Å. Only the four main-chain atoms per residue are included here; side chains are omitted to keep the record compact.

InterPro / GO / CATH / organism. Database cross-references. InterPro integrates a dozen domain/family signature databases into unified entries with residue-range hits. GO terms attach function/process/location labels with evidence codes. CATH codes position the fold in a four-level structural taxonomy. Organism is the NCBI-taxonomy species name.

Secondary structure (3-state, P-SEA). SS3 is a coarse helix/strand/coil call (letters a/b/c) made by the P-SEA algorithm from inter-Cα distances and dihedrals. It is less detailed than DSSP but needs only Cα positions.

Sequence. Sequence gives the chain of amino acids in standard one-letter code (A=alanine, C=cysteine, …, Y=tyrosine), read N→C. It is the only feature that is directly encoded by the gene; all structural features are derived from the folded form of this sequence.